Protein 5OJ7 (pdb70)

Nearest PDB structures (foldseek):
  5oj7-assembly1_A  TM=1.004E+00  e=2.671E-66  Xenopus tropicalis
  5ojn-assembly1_A  TM=9.923E-01  e=3.611E-57  Xenopus tropicalis
  2h2f-assembly1_A  TM=9.037E-01  e=1.913E-21  Thermotoga maritima
  2h4f-assembly1_A  TM=8.958E-01  e=9.363E-21  Thermotoga maritima
  1yc5-assembly1_A  TM=8.850E-01  e=5.633E-21  Thermotoga maritima

Solvent-accessible surface area: 13684 Å² total; per-residue (Å²): 219,60,30,19,102,39,102,119,65,65,106,106,42,34,97,64,0,40,82,13,2,65,148,2,100,110,2,0,0,0,0,2,17,19,0,2,6,52,20,32,3,8,16,58,107,19,164,37,45,0,17,77,61,162,58,148,29,207,64,35,80,41,50,71,0,60,148,34,112,52,0,29,45,72,19,0,0,30,5,13,16,0,22,80,54,2,30,72,27,112,32,20,49,0,0,63,17,0,10,122,6,14,152,60,57,27,3,18,43,0,0,3,26,12,11,5,10,0,4,77,78,23,30,10,102,90,33,10,26,2,27,11,2,1,44,77,0,24,1,58,55,49,110,30,73,54,127,0,54,80,6,22,112,80,0,94,128,82,8,113,105,34,128,60,131,50,114,48,35,2,8,48,3,23,0,103,2,62,85,153,70,5,69,91,0,92,44,9,46,11,109,152,70,52,19,71,12,12,0,51,14,38,16,124,59,52,108,9,101,163,49,69,2,129,54,1,56,65,43,0,129,111,9,36,2,0,0,0,0,7,10,29,1,94,60,122,21,0,15,31,0,0,58,26,0,96,126,62,156,24,44,2,0,0,0,16,37,25,113,8,88,0,54,133,35,26,144,14,47,0,41,2,95,9,8,71,2,0,57,119,7,56,38,142,152,200

Sequence (286 aa):
HMVPACCPPPNPHQVEQLQDFVSQSQRLFVMTGAGISTESGIPDYRSSEGVGLYSRTERRPIQHSEFVQSQAARRRYWARNFVGWPSSFSSSHEPNSAHVNLCCKWERAGRLHWLVTQNVDALHTKAGQCCRLSELHGCTHRVICLGCQTVTKRSELQERFLNLNPSWNEQAHGLAPDGDVFLTDEQVSDFQVPACTKCGGILKPQVTFFGDTVNRGFVFSIYEQMKQADAMLIVGSSLQVYSGYRFALNAKELHLPIAILNIGPTRADHHLAKVKVSARCGDVLPHILLQDQ

Organism: Xenopus tropicalis (NCBI:txid8364)

Foldseek 3Di:
DAAADFDDWDVVLLVVVLVVLQPWQEEEEEEEPLQCSVQVAHAADHQPHHCVNPHVDDFDAVVCCVPDPLSVLQFVLQLLQLVVVLLPGEHAQLLLLVQVCVVVNRYLAYEYCAQSCHNVRSPRDRYDDQFYHQQWKAFPPPGDIDGPVVQSVVQCVQPVVDDDHFDDQHRRRGGDDDSVSRVPGDGDADPVPRGDMDRSGQTHNRHGDPVSVVVVLVSVLPTQAYEYEHDLCPDVSRVVVLVSCVVSVHAYEYEDQDHHPCPVRHPGYTNDRSSVRSVPRDNDDD

B-factor: mean 31.9, std 12.57, range [15.28, 94.45]

InterPro domains:
  IPR003000 Sirtuin family [PF02146] (61-266)
  IPR026587 Sirtuin, class II [MF_01967] (37-310)
  IPR026590 Sirtuin family, catalytic core domain [PS50305] (36-317)
  IPR026591 Sirtuin, catalytic core small domain superfamily [G3DSA:3.30.1600.10] (71-236)
  IPR029035 DHS-like NAD/FAD-binding domain superfamily [SSF52467] (23-311)
  IPR050134 NAD-dependent sirtuin protein deacylases [PTHR11085] (40-312)

Radius of gyration: 19.54 Å; Cα contacts (8 Å, |Δi|>4): 549; chains: 1; bounding box: 45×40×55 Å

Secondary structure (DSSP, 8-state):
--SPP-PPPPHHHHHHHHHHHHT-SSEEEEE-GGGTGGGT---SS-TTTSHHHH----PPBHHHHHH-HHHHHHHHHHHHHHHHHHHT----HHHHHHHHHHHTT-EEEEEE---S-HHHHHT--SEEETTEEEEEEEETTT--EEEHHHHHHHHHHHSTT------S--TTS-----TTTTSS---PPPTTT---EEEEE--BTB---HHHHHHHHHHHTT-SEEEEES----SHHHHHHHHHHHHTT--EEEE-SS--TTGGG-SEEE-S-HHHHGGG--SS--

Structure (mmCIF, N/CA/C/O backbone):
data_5OJ7
#
_entry.id   5OJ7
#
_cell.length_a   69.390
_cell.length_b   74.660
_cell.length_c   109.700
_cell.angle_alpha   90.00
_cell.angle_beta   90.00
_cell.angle_gamma   90.00
#
_symmetry.space_group_name_H-M   'C 2 2 21'
#
loop_
_entity.id
_entity.type
_entity.pdbx_description
1 polymer 'NAD-dependent protein deacylase'
2 non-polymer '[(2R,3S,4R,5R)-5-(6-AMINOPURIN-9-YL)-3,4-DIHYDROXY-OXOLAN-2-YL]METHYL [HYDROXY-[[(2R,3S,4R,5S)-3,4,5-TRIHYDROXYOXOLAN-2-YL]METHOXY]PHOSPHORYL] HYDROGEN PHOSPHATE'
3 non-polymer 'ZINC ION'
4 non-polymer 1,2-ETHANEDIOL
5 non-polymer GLYCEROL
6 water water
#
loop_
_atom_site.group_PDB
_atom_site.id
_atom_site.type_symbol
_atom_site.label_atom_id
_atom_site.label_alt_id
_atom_site.label_comp_id
_atom_site.label_asym_id
_atom_site.label_entity_id
_atom_site.label_seq_id
_atom_site.pdbx_PDB_ins_code
_atom_site.Cartn_x
_atom_site.Cartn_y
_atom_site.Cartn_z
_atom_site.occupancy
_atom_site.B_iso_or_equiv
_atom_site.auth_seq_id
_atom_site.auth_comp_id
_atom_site.auth_asym_id
_atom_site.auth_atom_id
_atom_site.pdbx_PDB_model_num
ATOM 1 N N . HIS A 1 1 ? 17.019 -0.856 49.684 1.00 64.31 30 HIS A N 1
ATOM 2 C CA . HIS A 1 1 ? 18.197 0.001 49.572 1.00 57.67 30 HIS A CA 1
ATOM 3 C C . HIS A 1 1 ? 17.668 1.278 48.920 1.00 44.17 30 HIS A C 1
ATOM 4 O O . HIS A 1 1 ? 16.725 1.867 49.450 1.00 43.93 30 HIS A O 1
ATOM 11 N N . MET A 1 2 ? 18.247 1.721 47.801 1.00 40.15 31 MET A N 1
ATOM 12 C CA . MET A 1 2 ? 18.065 3.142 47.415 1.00 37.12 31 MET A CA 1
ATOM 13 C C . MET A 1 2 ? 17.080 3.298 46.252 1.00 31.24 31 MET A C 1
ATOM 14 O O . MET A 1 2 ? 16.591 4.406 46.042 1.00 27.10 31 MET A O 1
ATOM 19 N N . VAL A 1 3 ? 16.722 2.178 45.547 1.00 3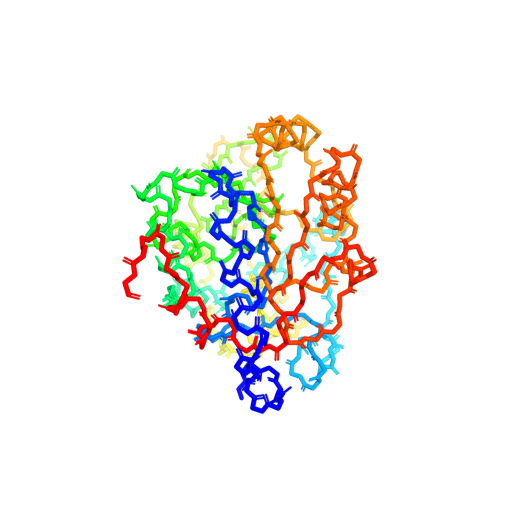1.11 32 VAL A N 1
ATOM 20 C CA . VAL A 1 3 ? 15.830 2.326 44.414 1.00 30.37 32 VAL A CA 1
ATOM 21 C C . VAL A 1 3 ? 14.416 2.252 44.903 1.00 29.16 32 VAL A C 1
ATOM 22 O O . VAL A 1 3 ? 14.125 1.288 45.670 1.00 33.65 32 VAL A O 1
ATOM 26 N N . PRO A 1 4 ? 13.464 3.168 44.575 1.00 28.90 33 PRO A N 1
ATOM 27 C CA . PRO A 1 4 ? 12.068 3.058 44.977 1.00 28.70 33 PRO A CA 1
ATOM 28 C C . PRO A 1 4 ? 11.284 1.890 44.268 1.00 29.68 33 PRO A C 1
ATOM 29 O O . PRO A 1 4 ? 11.702 1.363 43.215 1.00 29.88 33 PRO A O 1
ATOM 33 N N . ALA A 1 5 ? 10.255 1.459 45.006 1.00 35.04 34 ALA A N 1
ATOM 34 C CA . ALA A 1 5 ? 9.407 0.314 44.574 1.00 34.36 34 ALA A CA 1
ATOM 35 C C . ALA A 1 5 ? 8.745 0.649 43.340 1.00 29.55 34 ALA A C 1
ATOM 36 O O . ALA A 1 5 ? 8.272 1.784 43.144 1.00 34.12 34 ALA A O 1
ATOM 38 N N . CYS A 1 6 ? 8.684 -0.316 42.414 1.00 28.13 35 CYS A N 1
ATOM 39 C CA A CYS A 1 6 ? 8.128 -0.066 41.077 0.60 27.12 35 CYS A CA 1
ATOM 40 C CA B CYS A 1 6 ? 7.818 -0.113 41.273 0.40 27.04 35 CYS A CA 1
ATOM 41 C C . CYS A 1 6 ? 7.457 -1.415 40.610 1.00 24.79 35 CYS A C 1
ATOM 42 O O . CYS A 1 6 ? 8.116 -2.446 40.884 1.00 29.30 35 CYS A O 1
ATOM 47 N N . PRO A 1 7 ? 6.335 -1.356 39.943 1.00 26.47 36 PRO A N 1
ATOM 48 C CA . PRO A 1 7 ? 5.736 -2.578 39.351 1.00 27.28 36 PRO A CA 1
ATOM 49 C C . PRO A 1 7 ? 6.666 -3.077 38.285 1.00 33.45 36 PRO A C 1
ATOM 50 O O . PRO A 1 7 ? 7.577 -2.363 37.814 1.00 29.47 36 PRO A O 1
ATOM 54 N N . PRO A 1 8 ? 6.476 -4.344 37.910 1.00 28.67 37 PRO A N 1
ATOM 55 C CA . PRO A 1 8 ? 7.243 -4.909 36.818 1.00 30.26 37 PRO A CA 1
ATOM 56 C C . PRO A 1 8 ? 7.195 -3.988 35.597 1.00 30.91 37 PRO A C 1
ATOM 57 O O . PRO A 1 8 ? 6.164 -3.429 35.285 1.00 32.66 37 PRO A O 1
ATOM 61 N N . PRO A 1 9 ? 8.271 -3.916 34.851 1.00 30.95 38 PRO A N 1
ATOM 62 C CA . PRO A 1 9 ? 8.328 -2.946 33.739 1.00 32.48 38 PRO A CA 1
ATOM 63 C C . PRO A 1 9 ? 7.406 -3.420 32.662 1.00 33.14 38 PRO A C 1
ATOM 64 O O . PRO A 1 9 ? 7.272 -4.712 32.387 1.00 33.22 38 PRO A O 1
ATOM 68 N N . ASN A 1 10 ? 6.810 -2.476 32.016 1.00 32.41 39 ASN A N 1
ATOM 69 C CA . ASN A 1 10 ? 5.805 -2.802 31.054 1.00 33.79 39 ASN A CA 1
ATOM 70 C C . ASN A 1 10 ? 6.506 -2.804 29.650 1.00 33.55 39 ASN A C 1
ATOM 71 O O . ASN A 1 10 ? 7.055 -1.814 29.169 1.00 30.27 39 ASN A O 1
ATOM 76 N N . PRO A 1 11 ? 6.415 -3.960 28.947 1.00 30.90 40 PRO A N 1
ATOM 77 C CA . PRO A 1 11 ? 7.125 -4.047 27.631 1.00 28.41 40 PRO A CA 1
ATOM 78 C C . PRO A 1 11 ? 6.578 -3.076 26.578 1.00 27.57 40 PRO A C 1
ATOM 79 O O . PRO A 1 11 ? 7.297 -2.620 25.7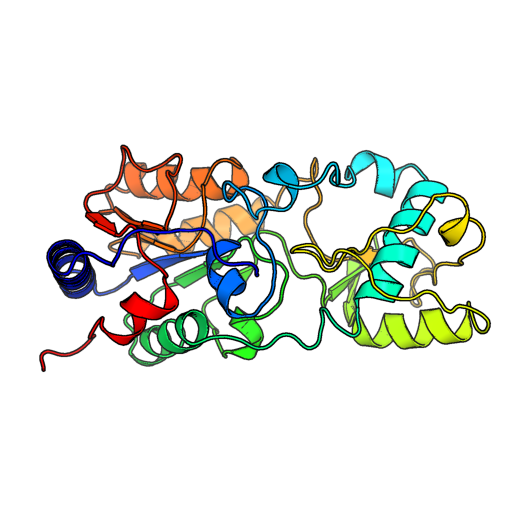42 1.00 27.33 40 PRO A O 1
ATOM 83 N N . HIS A 1 12 ? 5.274 -2.743 26.608 1.00 27.85 41 HIS A N 1
ATOM 84 C CA . HIS A 1 12 ? 4.786 -1.794 25.635 1.00 32.70 41 HIS A CA 1
ATOM 85 C C . HIS A 1 12 ? 5.377 -0.379 25.845 1.00 29.59 41 HIS A C 1
ATOM 86 O O . HIS A 1 12 ? 5.662 0.326 24.879 1.00 29.99 41 HIS A O 1
ATOM 93 N N . GLN A 1 13 ? 5.637 -0.005 27.079 1.00 30.13 42 GLN A N 1
ATOM 94 C CA . GLN A 1 13 ? 6.347 1.286 27.295 1.00 29.78 42 GLN A CA 1
ATOM 95 C C . GLN A 1 13 ? 7.725 1.230 26.804 1.00 30.25 42 GLN A C 1
ATOM 96 O O . GLN A 1 13 ? 8.223 2.227 26.257 1.00 27.40 42 GLN A O 1
ATOM 102 N N . VAL A 1 14 ? 8.400 0.101 27.069 1.00 28.28 43 VAL A N 1
ATOM 103 C CA . VAL A 1 14 ? 9.733 -0.005 26.519 1.00 26.73 43 VAL A CA 1
ATOM 104 C C . VAL A 1 14 ? 9.692 0.169 24.997 1.00 26.72 43 VAL A C 1
ATOM 105 O O . VAL A 1 14 ? 10.509 0.860 24.388 1.00 25.99 43 VAL A O 1
ATOM 109 N N . GLU A 1 15 ? 8.722 -0.475 24.324 1.00 27.73 44 GLU A N 1
ATOM 110 C CA . GLU A 1 15 ? 8.665 -0.385 22.888 1.00 27.40 44 GLU A CA 1
ATOM 111 C C . GLU A 1 15 ? 8.374 1.090 22.449 1.00 28.98 44 GLU A C 1
ATOM 112 O O . GLU A 1 15 ? 8.981 1.557 21.536 1.00 29.10 44 GLU A O 1
ATOM 118 N N . GLN A 1 16 ? 7.488 1.796 23.197 1.00 29.45 45 GLN A N 1
ATOM 119 C CA . GLN A 1 16 ? 7.281 3.193 22.906 1.00 30.64 45 GLN A CA 1
ATOM 120 C C . GLN A 1 16 ? 8.533 4.057 23.044 1.00 29.22 45 GLN A C 1
ATOM 121 O O . GLN A 1 16 ? 8.813 4.931 22.211 1.00 29.51 45 GLN A O 1
ATOM 127 N N . LEU A 1 17 ? 9.332 3.798 24.063 1.00 27.78 46 LEU A N 1
ATOM 128 C CA . LEU A 1 17 ? 10.570 4.560 24.188 1.00 28.04 46 LEU A CA 1
ATOM 129 C C . LEU A 1 17 ? 11.548 4.269 23.110 1.00 27.35 46 LEU A C 1
ATOM 130 O O . LEU A 1 17 ? 12.289 5.079 22.586 1.00 28.05 46 LEU A O 1
ATOM 135 N N . GLN A 1 18 ? 11.623 2.990 22.710 1.00 25.43 47 GLN A N 1
ATOM 136 C CA . GLN A 1 18 ? 12.415 2.702 21.573 1.00 27.13 47 GLN A CA 1
ATOM 137 C C . GLN A 1 18 ? 12.021 3.414 20.306 1.00 28.75 47 GLN A C 1
ATOM 138 O O . GLN A 1 18 ? 12.910 3.961 19.594 1.00 28.33 47 GLN A O 1
ATOM 144 N N . ASP A 1 19 ? 10.725 3.471 20.012 1.00 30.08 48 ASP A N 1
ATOM 145 C CA . ASP A 1 19 ? 10.240 4.141 18.794 1.00 32.33 48 ASP A CA 1
ATOM 146 C C . ASP A 1 19 ? 10.617 5.628 18.863 1.00 32.22 48 ASP A C 1
ATOM 147 O O . ASP A 1 19 ? 11.068 6.244 17.909 1.00 31.67 48 ASP A O 1
ATOM 152 N N . PHE A 1 20 ? 10.446 6.179 20.079 1.00 28.51 49 PHE A N 1
ATOM 153 C CA . PHE A 1 20 ? 10.913 7.546 20.313 1.00 28.59 49 PHE A CA 1
ATOM 154 C C . PHE A 1 20 ? 12.360 7.765 20.022 1.00 28.31 49 PHE A C 1
ATOM 155 O O . PHE A 1 20 ? 12.733 8.727 19.331 1.00 28.04 49 PHE A O 1
ATOM 163 N N . VAL A 1 21 ? 13.253 6.973 20.567 1.00 27.56 50 VAL A N 1
ATOM 164 C CA . VAL A 1 21 ? 14.680 7.152 20.353 1.00 29.95 50 VAL A CA 1
ATOM 165 C C . VAL A 1 21 ? 15.044 6.929 18.880 1.00 32.94 50 VAL A C 1
ATOM 166 O O . VAL A 1 21 ? 15.822 7.740 18.275 1.00 29.10 50 VAL A O 1
ATOM 170 N N . SER A 1 22 ? 14.383 5.948 18.249 1.00 33.13 51 SER A N 1
ATOM 171 C CA . SER A 1 22 ? 14.629 5.691 16.800 1.00 36.29 51 SER A CA 1
ATOM 172 C C . SER A 1 22 ? 14.317 6.869 15.930 1.00 36.48 51 SER A C 1
ATOM 173 O O . SER A 1 22 ? 14.849 6.960 14.834 1.00 38.17 51 SER A O 1
ATOM 176 N N . GLN A 1 23 ? 13.369 7.705 16.291 1.00 31.25 52 GLN A N 1
ATOM 177 C CA . GLN A 1 23 ? 13.079 8.898 15.550 1.00 35.77 52 GLN A CA 1
ATOM 178 C C . GLN A 1 23 ? 14.017 10.045 15.833 1.00 36.95 52 GLN A C 1
ATOM 179 O O . GLN A 1 23 ? 13.871 11.076 15.197 1.00 39.85 52 GLN A O 1
ATOM 185 N N . SER A 1 24 ? 14.934 9.908 16.789 1.00 30.74 53 SER A N 1
ATOM 186 C CA . SER A 1 24 ? 15.856 11.017 17.124 1.00 30.60 53 SER A CA 1
ATOM 187 C C . SER A 1 24 ? 17.247 10.764 16.604 1.00 33.71 53 SER A C 1
ATOM 188 O O . SER A 1 24 ? 17.775 9.656 16.739 1.00 37.84 53 SER A O 1
ATOM 191 N N . GLN A 1 25 ? 17.851 11.790 16.008 1.00 28.22 54 GLN A N 1
ATOM 192 C CA . GLN A 1 25 ? 19.238 11.733 15.666 1.00 30.85 54 GLN A CA 1
ATOM 193 C C . GLN A 1 25 ? 20.155 12.569 16.558 1.00 28.15 54 GLN A C 1
ATOM 194 O O . GLN A 1 25 ? 21.392 12.303 16.600 1.00 26.59 54 GLN A O 1
ATOM 200 N N . ARG A 1 26 ? 19.526 13.462 17.385 1.00 26.96 55 ARG A N 1
ATOM 201 C CA . ARG A 1 26 ? 20.298 14.423 18.172 1.00 25.56 55 ARG A CA 1
ATOM 202 C C . ARG A 1 26 ? 19.594 14.605 19.557 1.00 23.10 55 ARG A C 1
ATOM 203 O O . ARG A 1 26 ? 18.919 15.596 19.796 1.00 24.52 55 ARG A O 1
ATOM 211 N N . LEU A 1 27 ? 19.747 13.551 20.341 1.00 23.31 56 LEU A N 1
ATOM 212 C CA . LEU A 1 27 ? 18.981 13.451 21.637 1.00 22.46 56 LEU A CA 1
ATOM 213 C C . LEU A 1 27 ? 19.601 14.362 22.717 1.00 22.03 56 LEU A C 1
ATOM 214 O O . LEU A 1 27 ? 20.818 14.325 22.951 1.00 22.14 56 LEU A O 1
ATOM 219 N N . PHE A 1 28 ? 18.754 15.198 23.324 1.00 19.80 57 PHE A N 1
ATOM 220 C CA . PHE A 1 28 ? 19.149 15.975 24.503 1.00 20.11 57 PHE A CA 1
ATOM 221 C C . PHE A 1 28 ? 18.619 15.246 25.754 1.00 18.17 57 PHE A C 1
ATOM 222 O O . PHE A 1 28 ? 17.461 14.892 25.824 1.00 21.19 57 PHE A O 1
ATOM 230 N N . VAL A 1 29 ? 19.586 14.914 26.634 1.00 18.81 58 VAL A N 1
ATOM 231 C CA . VAL A 1 29 ? 19.243 14.142 27.811 1.00 18.93 58 VAL A CA 1
ATOM 232 C C . VAL A 1 29 ? 19.447 14.951 29.066 1.00 17.37 58 VAL A C 1
ATOM 233 O O . VAL A 1 29 ? 20.382 15.709 29.229 1.00 18.54 58 VAL A O 1
ATOM 237 N N . MET A 1 30 ? 18.409 14.901 29.942 1.00 17.68 59 MET A N 1
ATOM 238 C CA . MET A 1 30 ? 18.553 15.459 31.289 1.00 17.22 59 MET A CA 1
ATOM 239 C C . MET A 1 30 ? 18.473 14.358 32.300 1.00 18.39 59 MET A C 1
ATOM 240 O O . MET A 1 30 ? 17.555 13.457 32.211 1.00 18.44 59 MET A O 1
ATOM 245 N N . THR A 1 31 ? 19.418 14.310 33.260 1.00 17.84 60 THR A N 1
ATOM 246 C CA . THR A 1 31 ? 19.368 13.294 34.311 1.00 16.53 60 THR A CA 1
ATOM 247 C C . THR A 1 31 ? 19.290 13.931 35.652 1.00 17.52 60 THR A C 1
ATOM 248 O O . THR A 1 31 ? 19.777 15.005 35.898 1.00 16.91 60 THR A O 1
ATOM 252 N N . GLY A 1 32 ? 18.678 13.240 36.593 1.00 16.52 61 GLY A N 1
ATOM 253 C CA . GLY A 1 32 ? 18.709 13.529 37.981 1.00 17.15 61 GLY A CA 1
ATOM 254 C C . GLY A 1 32 ? 19.118 12.319 38.873 1.00 17.40 61 GLY A C 1
ATOM 255 O O . GLY A 1 32 ? 19.691 11.346 38.392 1.00 17.18 61 GLY A O 1
ATOM 256 N N . ALA A 1 33 ? 18.835 12.413 40.184 1.00 17.30 62 ALA A N 1
ATOM 257 C CA . ALA A 1 33 ? 19.363 11.534 41.135 1.00 17.74 62 ALA A CA 1
ATOM 258 C C . ALA A 1 33 ? 18.895 10.124 41.046 1.00 19.06 62 ALA A C 1
ATOM 259 O O . ALA A 1 33 ? 19.589 9.159 41.463 1.00 19.42 62 ALA A O 1
ATOM 261 N N . GLY A 1 34 ? 17.849 9.966 40.319 1.00 18.99 63 GLY A N 1
ATOM 262 C CA . GLY A 1 34 ? 17.344 8.681 40.050 1.00 18.48 63 GLY A CA 1
ATOM 263 C C . GLY A 1 34 ? 18.193 7.784 39.208 1.00 19.62 63 GLY A C 1
ATOM 264 O O . GLY A 1 34 ? 18.105 6.516 39.190 1.00 21.26 63 GLY A O 1
ATOM 265 N N . ILE A 1 35 ? 19.103 8.384 38.415 1.00 18.31 64 ILE A N 1
ATOM 266 C CA . ILE A 1 35 ? 20.034 7.631 37.583 1.00 19.48 64 ILE A CA 1
ATOM 267 C C . ILE A 1 35 ? 21.110 7.008 38.391 1.00 20.09 64 ILE A C 1
ATOM 268 O O . ILE A 1 35 ? 21.877 6.174 37.873 1.00 20.28 64 ILE A O 1
ATOM 273 N N . SER A 1 36 ? 21.314 7.375 39.645 1.00 18.47 65 SER A N 1
ATOM 274 C CA . SER A 1 36 ? 22.376 6.938 40.517 1.00 18.68 65 SER A CA 1
ATOM 275 C C . SER A 1 36 ? 21.925 6.094 41.719 1.00 21.21 65 SER A C 1
ATOM 276 O O . SER A 1 36 ? 22.787 5.607 42.424 1.00 20.31 65 SER A O 1
ATOM 279 N N . THR A 1 37 ? 20.631 5.886 41.892 1.00 19.60 66 THR A N 1
ATOM 280 C CA . THR A 1 37 ? 20.127 5.031 42.962 1.00 21.44 66 THR A CA 1
ATOM 281 C C . THR A 1 37 ? 20.687 3.564 42.766 1.00 22.38 66 THR A C 1
ATOM 282 O O . THR A 1 37 ? 20.960 2.878 43.825 1.00 23.58 66 THR A O 1
ATOM 286 N N . GLU A 1 38 ? 20.762 3.115 41.515 1.00 21.44 67 GLU A N 1
ATOM 287 C CA . GLU A 1 38 ? 21.373 1.795 41.221 1.00 24.09 67 GLU A CA 1
ATOM 288 C C . GLU A 1 38 ? 22.842 1.687 41.486 1.00 28.66 67 GLU A C 1
ATOM 289 O O . GLU A 1 38 ? 23.384 0.616 41.382 1.00 29.20 67 GLU A O 1
ATOM 295 N N . SER A 1 39 ? 23.493 2.781 41.709 1.00 25.00 68 SER A N 1
ATOM 296 C CA . SER A 1 39 ? 24.858 2.842 42.228 1.00 23.46 68 SER A CA 1
ATOM 297 C C . SER A 1 39 ? 24.964 2.909 43.680 1.00 24.72 68 SER A C 1
ATOM 298 O O . SER A 1 39 ? 26.073 3.039 44.201 1.00 29.59 68 SER A O 1
ATOM 301 N N . GLY A 1 40 ? 23.843 2.984 44.405 1.00 24.24 69 GLY A N 1
ATOM 302 C CA . GLY A 1 40 ? 23.909 3.054 45.833 1.00 25.75 69 GLY A CA 1
ATOM 303 C C . GLY A 1 40 ? 23.850 4.419 46.422 1.00 26.30 69 GLY A C 1
ATOM 304 O O . GLY A 1 40 ? 24.047 4.574 47.634 1.00 27.84 69 GLY A O 1
ATOM 305 N N . ILE A 1 41 ? 23.488 5.445 45.617 1.00 22.77 70 ILE A N 1
ATOM 306 C CA . ILE A 1 41 ? 23.351 6.793 46.126 1.00 21.05 70 ILE A CA 1
ATOM 307 C C . ILE A 1 41 ? 21.874 7.144 46.232 1.00 25.29 70 ILE A C 1
ATOM 308 O O . ILE A 1 41 ? 21.122 6.973 45.259 1.00 23.65 70 ILE A O 1
ATOM 313 N N . PRO A 1 42 ? 21.426 7.545 47.425 1.00 24.97 71 PRO A N 1
ATOM 314 C CA . PRO A 1 42 ? 20.016 7.804 47.531 1.00 25.32 71 PRO A CA 1
ATOM 315 C C . PRO A 1 42 ? 19.600 8.963 46.705 1.00 24.38 71 PRO A C 1
ATOM 316 O O . PRO A 1 42 ? 20.433 9.863 46.435 1.00 27.83 71 PRO A O 1
ATOM 320 N N . ASP A 1 43 ? 18.345 9.024 46.357 1.00 19.50 72 ASP A N 1
ATOM 321 C CA . ASP A 1 43 ? 17.767 10.290 45.738 1.00 18.91 72 ASP A CA 1
ATOM 322 C C . ASP A 1 43 ? 17.079 11.082 46.889 1.00 20.42 72 ASP A C 1
ATOM 323 O O . ASP A 1 43 ? 17.323 10.806 48.055 1.00 19.46 72 ASP A O 1
ATOM 328 N N . TYR A 1 44 ? 16.397 12.197 46.488 1.00 21.51 73 TYR A N 1
ATOM 329 C CA . TYR A 1 44 ? 15.838 13.114 47.424 1.00 21.56 73 TYR A CA 1
ATOM 330 C C . TYR A 1 44 ? 14.386 12.830 47.680 1.00 20.61 73 TYR A C 1
ATOM 331 O O . TYR A 1 44 ? 13.972 12.998 48.809 1.00 21.30 73 TYR A O 1
ATOM 340 N N . ARG A 1 45 ? 13.626 12.431 46.683 1.00 20.85 74 ARG A N 1
ATOM 341 C CA . ARG A 1 45 ? 12.174 12.572 46.724 1.00 21.27 74 ARG A CA 1
ATOM 342 C C . ARG A 1 45 ? 11.450 11.297 46.402 1.00 22.93 74 ARG A C 1
ATOM 343 O O . ARG A 1 45 ? 10.279 11.305 46.282 1.00 26.64 74 ARG A O 1
ATOM 351 N N A SER A 1 46 ? 12.110 10.169 46.213 0.50 23.23 75 SER A N 1
ATOM 352 N N B SER A 1 46 ? 12.082 10.166 46.173 0.50 24.18 75 SER A N 1
ATOM 353 C CA A SER A 1 46 ? 11.422 8.888 46.020 0.50 24.40 75 SER A CA 1
ATOM 354 C CA B SER A 1 46 ? 11.323 8.940 45.931 0.50 26.04 75 SER A CA 1
ATOM 355 C C A SER A 1 46 ? 10.575 8.536 47.222 0.50 25.14 75 SER A C 1
ATOM 356 C C B SER A 1 46 ? 10.580 8.518 47.176 0.50 26.27 75 SER A C 1
ATOM 357 O O A SER A 1 46 ? 11.049 8.553 48.354 0.50 26.40 75 SER A O 1
ATOM 358 O O B SER A 1 46 ? 11.132 8.452 48.266 0.50 26.92 75 SER A O 1
ATOM 363 N N . GLU A 1 47 ? 9.325 8.118 46.949 1.00 28.98 76 GLU A N 1
ATOM 364 C CA . GLU A 1 47 ? 8.444 7.727 48.064 1.00 32.46 76 GLU A CA 1
ATOM 365 C C . GLU A 1 47 ? 9.058 6.589 48.792 1.00 34.97 76 GLU A C 1
ATOM 366 O O . GLU A 1 47 ? 9.475 5.557 48.180 1.00 38.08 76 GLU A O 1
ATOM 372 N N . GLY A 1 48 ? 9.233 6.715 50.060 1.00 31.27 77 GLY A N 1
ATOM 373 C CA . GLY A 1 48 ? 9.752 5.567 50.783 1.00 34.90 77 GLY A CA 1
ATOM 374 C C . GLY A 1 48 ? 11.174 5.546 51.054 1.00 38.82 77 GLY A C 1
ATOM 375 O O . GLY A 1 48 ? 11.581 5.079 52.077 1.00 43.42 77 GLY A O 1
ATOM 376 N N . VAL A 1 49 ? 11.987 5.963 50.103 1.00 32.35 78 VAL A N 1
ATOM 377 C CA . VAL A 1 49 ? 13.407 5.741 50.165 1.00 31.32 78 VAL A CA 1
ATOM 378 C C . VAL A 1 49 ? 14.207 7.048 50.059 1.00 32.05 78 VAL A C 1
ATOM 379 O O . VAL A 1 49 ? 15.302 7.078 50.418 1.00 36.46 78 VAL A O 1
ATOM 383 N N . GLY A 1 50 ? 13.635 8.086 49.444 1.00 24.70 79 GLY A N 1
ATOM 384 C CA . GLY A 1 50 ? 14.357 9.331 49.189 1.00 23.46 79 GLY A CA 1
ATOM 385 C C . GLY A 1 50 ? 14.754 10.021 50.450 1.00 24.38 79 GLY A C 1
ATOM 386 O O . GLY A 1 50 ? 13.992 9.868 51.463 1.00 26.18 79 GLY A O 1
ATOM 387 N N . LEU A 1 51 ? 15.808 10.804 50.503 1.00 21.90 80 LEU A N 1
ATOM 388 C CA . LEU A 1 51 ? 16.264 11.467 51.694 1.00 23.58 80 LEU A CA 1
ATOM 389 C C . LEU A 1 51 ? 15.103 12.286 52.341 1.00 24.33 80 LEU A C 1
ATOM 390 O O . LEU A 1 51 ? 14.919 12.243 53.590 1.00 24.01 80 LEU A O 1
ATOM 395 N N . TYR A 1 52 ? 14.343 13.029 51.532 1.00 21.82 81 TYR A N 1
ATOM 396 C CA . TYR A 1 52 ? 13.362 13.899 52.183 1.00 22.52 81 TYR A CA 1
ATOM 397 C C . TYR A 1 52 ? 12.099 13.173 52.487 1.00 24.91 81 TYR A C 1
ATOM 398 O O . TYR A 1 52 ? 11.204 13.724 53.266 1.00 26.67 81 TYR A O 1
ATOM 407 N N . SER A 1 53 ? 11.853 12.014 51.915 1.00 23.36 82 SER A N 1
ATOM 408 C CA . SER A 1 53 ? 10.702 11.189 52.237 1.00 23.41 82 SER A CA 1
ATOM 409 C C . SER A 1 53 ? 10.922 10.473 53.534 1.00 26.36 82 SER A C 1
ATOM 410 O O . SER A 1 53 ? 9.964 10.318 54.389 1.00 26.48 82 SER A O 1
ATOM 413 N N . ARG A 1 54 ? 12.125 9.962 53.716 1.00 24.31 83 ARG A N 1
ATOM 414 C CA . ARG A 1 54 ? 12.397 9.022 54.794 1.00 26.70 83 ARG A CA 1
ATOM 415 C C . ARG A 1 54 ? 13.110 9.571 55.963 1.00 27.65 83 ARG A C 1
ATOM 416 O O . ARG A 1 54 ? 13.141 8.970 57.079 1.00 27.82 83 ARG A O 1
ATOM 424 N N . THR A 1 55 ? 13.722 10.731 55.865 1.00 26.48 84 THR A N 1
ATOM 425 C CA . THR A 1 55 ? 14.542 11.302 56.871 1.00 28.39 84 THR A CA 1
ATOM 426 C C . THR A 1 55 ? 14.169 12.786 57.140 1.00 28.30 84 THR A C 1
ATOM 427 O O . THR A 1 55 ? 13.343 13.306 56.443 1.00 27.27 84 THR A O 1
ATOM 431 N N . GLU A 1 56 ? 14.735 13.431 58.207 1.00 33.83 85 GLU A N 1
ATOM 432 C CA . GLU A 1 56 ? 14.416 14.894 58.411 1.00 34.37 85 GLU A CA 1
ATOM 433 C C . GLU A 1 56 ? 15.720 15.728 58.067 1.00 33.51 85 GLU A C 1
ATOM 434 O O . GLU A 1 56 ? 15.826 16.890 58.431 1.00 36.86 85 GLU A O 1
ATOM 440 N N . ARG A 1 57 ? 16.544 15.134 57.240 1.00 34.10 86 ARG A N 1
ATOM 441 C CA . ARG A 1 57 ? 17.684 15.883 56.707 1.00 37.32 86 ARG A CA 1
ATOM 442 C C . ARG A 1 57 ? 17.139 17.085 55.978 1.00 32.54 86 ARG A C 1
ATOM 443 O O . ARG A 1 57 ? 16.107 17.032 55.290 1.00 29.07 86 ARG A O 1
ATOM 451 N N . ARG A 1 58 ? 17.920 18.164 56.115 1.00 31.41 87 ARG A N 1
ATOM 452 C CA . ARG A 1 58 ? 17.547 19.435 55.590 1.00 31.23 87 ARG A CA 1
ATOM 453 C C . ARG A 1 58 ? 18.791 19.917 54.742 1.00 32.59 87 ARG A C 1
ATOM 454 O O . ARG A 1 58 ? 19.917 19.671 55.172 1.00 32.30 87 ARG A O 1
ATOM 462 N N . PRO A 1 59 ? 18.535 20.574 53.610 1.00 29.41 88 PRO A N 1
ATOM 463 C CA . PRO A 1 59 ? 19.719 21.079 52.843 1.00 30.75 88 PRO A CA 1
ATOM 464 C C . PRO A 1 59 ? 20.265 22.329 53.512 1.00 30.51 88 PRO A C 1
ATOM 465 O O . PRO A 1 59 ? 19.537 23.071 54.104 1.00 32.56 88 PRO A O 1
ATOM 469 N N . ILE A 1 60 ? 21.598 22.504 53.407 1.00 28.96 89 ILE A N 1
ATOM 470 C CA . ILE A 1 60 ? 22.222 23.714 53.833 1.00 29.39 89 ILE A CA 1
ATOM 471 C C . ILE A 1 60 ? 21.859 24.781 52.870 1.00 32.05 89 ILE A C 1
ATOM 472 O O . ILE A 1 60 ? 21.823 24.542 51.607 1.00 31.03 89 ILE A O 1
ATOM 477 N N . GLN A 1 61 ? 21.644 25.961 53.462 1.00 31.14 90 GLN A N 1
ATOM 478 C CA . GLN A 1 61 ? 21.226 27.056 52.643 1.00 29.85 90 GLN A CA 1
ATOM 479 C C . GLN A 1 61 ? 22.534 27.765 52.255 1.00 26.80 90 GLN A C 1
ATOM 480 O O . GLN A 1 61 ? 23.361 27.925 53.076 1.00 28.91 90 GLN A O 1
ATOM 486 N N . HIS A 1 62 ? 22.634 28.196 50.987 1.00 23.65 91 HIS A N 1
ATOM 487 C CA . HIS A 1 62 ? 23.789 29.019 50.466 1.00 25.30 91 HIS A CA 1
ATOM 488 C C . HIS A 1 62 ? 24.063 30.119 51.362 1.00 29.59 91 HIS A C 1
ATOM 489 O O . HIS A 1 62 ? 25.227 30.285 51.842 1.00 28.63 91 HIS A O 1
ATOM 496 N N . SER A 1 63 ? 22.951 30.889 51.683 1.00 29.56 92 SER A N 1
ATOM 497 C CA . SER A 1 63 ? 23.181 32.069 52.475 1.00 31.93 92 SER A CA 1
ATOM 498 C C . SER A 1 63 ? 23.876 31.789 53.819 1.00 30.64 92 SER A C 1
ATOM 499 O O . SER A 1 63 ? 24.666 32.529 54.289 1.00 31.69 92 SER A O 1
ATOM 502 N N . GLU A 1 64 ? 23.441 30.723 54.493 1.00 29.30 93 GLU A N 1
ATOM 503 C CA . GLU A 1 64 ? 23.984 30.340 55.749 1.00 29.74 93 GLU A CA 1
ATOM 504 C C . GLU A 1 64 ? 25.398 29.899 55.578 1.00 32.06 93 GLU A C 1
ATOM 505 O O . GLU A 1 64 ? 26.159 30.198 56.413 1.00 30.31 93 GLU A O 1
ATOM 511 N N . PHE A 1 65 ? 25.735 29.075 54.565 1.00 29.99 94 PHE A N 1
ATOM 512 C CA . PHE A 1 65 ? 27.154 28.731 54.413 1.00 28.16 94 PHE A CA 1
ATOM 513 C C . PHE A 1 65 ? 28.036 29.991 54.280 1.00 28.76 94 PHE A C 1
ATOM 514 O O . PHE A 1 65 ? 29.137 30.111 54.856 1.00 28.98 94 PHE A O 1
ATOM 522 N N . VAL A 1 66 ? 27.597 30.883 53.452 1.00 30.12 95 VAL A N 1
ATOM 523 C CA . VAL A 1 66 ? 28.364 32.106 53.231 1.00 29.87 95 VAL A CA 1
ATOM 524 C C . VAL A 1 66 ? 28.451 32.985 54.444 1.00 36.89 95 VAL A C 1
ATOM 525 O O . VAL A 1 66 ? 29.436 33.638 54.641 1.00 36.66 95 VAL A O 1
ATOM 529 N N . GLN A 1 67 ? 27.438 32.988 55.286 1.00 35.03 96 GLN A N 1
ATOM 530 C CA . GLN A 1 67 ? 27.418 34.027 56.375 1.00 38.15 96 GLN A CA 1
ATOM 531 C C . GLN A 1 67 ? 27.887 33.485 57.710 1.00 39.72 96 GLN A C 1
ATOM 532 O O . GLN A 1 67 ? 28.241 34.288 58.602 1.00 39.20 96 GLN A O 1
ATOM 538 N N . SER A 1 68 ? 28.038 32.164 57.879 1.00 33.04 97 SER A N 1
ATOM 539 C CA . SER A 1 68 ? 28.287 31.585 59.211 1.00 32.56 97 SER A CA 1
ATOM 540 C C . SER A 1 68 ? 29.434 30.623 59.224 1.00 34.36 97 SER A C 1
ATOM 541 O O . SER A 1 68 ? 29.387 29.515 58.616 1.00 31.40 97 SER A O 1
ATOM 544 N N . GLN A 1 69 ? 30.482 31.016 59.934 1.00 32.14 98 GLN A N 1
ATOM 545 C CA . GLN A 1 69 ? 31.625 30.103 60.165 1.00 32.79 98 GLN A CA 1
ATOM 546 C C . GLN A 1 69 ? 31.219 28.790 60.780 1.00 32.63 98 GLN A C 1
ATOM 547 O O . GLN A 1 69 ? 31.636 27.665 60.385 1.00 29.78 98 GLN A O 1
ATOM 553 N N . ALA A 1 70 ? 30.313 28.868 61.721 1.00 31.87 99 ALA A N 1
ATOM 554 C CA . ALA A 1 70 ? 29.859 27.641 62.344 1.00 31.03 99 ALA A CA 1
ATOM 555 C C . ALA A 1 70 ? 29.108 26.657 61.379 1.00 28.94 99 ALA A C 1
ATOM 556 O O . ALA A 1 70 ? 29.332 25.444 61.465 1.00 30.18 99 ALA A O 1
ATOM 558 N N . ALA A 1 71 ? 28.394 27.236 60.444 1.00 27.85 100 ALA A N 1
ATOM 559 C CA . ALA A 1 71 ? 27.641 26.440 59.445 1.00 25.41 100 ALA A CA 1
ATOM 560 C C . ALA A 1 71 ? 28.653 25.794 58.532 1.00 26.89 100 ALA A C 1
ATOM 561 O O . ALA A 1 71 ? 28.435 24.665 58.058 1.00 29.20 100 ALA A O 1
ATOM 563 N N . ARG A 1 72 ? 29.655 26.586 58.177 1.00 26.81 101 ARG A N 1
ATOM 564 C CA . ARG A 1 72 ? 30.726 26.024 57.268 1.00 27.76 101 ARG A CA 1
ATOM 565 C C . ARG A 1 72 ? 31.423 24.879 57.971 1.00 27.68 101 ARG A C 1
ATOM 566 O O . ARG A 1 72 ? 31.761 23.837 57.377 1.00 25.02 101 ARG A O 1
ATOM 574 N N . ARG A 1 73 ? 31.686 24.991 59.268 1.00 27.67 102 ARG A N 1
ATOM 575 C CA . ARG A 1 73 ? 32.355 23.934 60.025 1.00 28.46 102 ARG A CA 1
ATOM 576 C C . ARG A 1 73 ? 31.496 22.676 60.087 1.00 27.67 102 ARG A C 1
ATOM 577 O O . ARG A 1 73 ? 31.991 21.561 59.934 1.00 26.30 102 ARG A O 1
ATOM 585 N N . ARG A 1 74 ? 30.186 22.870 60.303 1.00 29.65 103 ARG A N 1
ATOM 586 C CA . ARG A 1 74 ? 29.203 21.765 60.320 1.00 31.19 103 ARG A CA 1
ATOM 587 C C . ARG A 1 74 ? 29.207 20.998 58.960 1.00 28.31 103 ARG A C 1
ATOM 588 O O . ARG A 1 74 ? 29.315 19.733 58.925 1.00 28.28 103 ARG A O 1
ATOM 596 N N . TYR A 1 75 ? 29.100 21.807 57.921 1.00 27.36 104 TYR A N 1
ATOM 597 C CA . TYR A 1 75 ? 28.932 21.362 56.548 1.00 26.40 104 TYR A CA 1
ATOM 598 C C . TYR A 1 75 ? 30.185 20.474 56.268 1.00 25.77 104 TYR A C 1
ATOM 599 O O . TYR A 1 75 ? 30.095 19.335 55.795 1.00 25.73 104 TYR A O 1
ATOM 608 N N . TRP A 1 76 ? 31.364 21.074 56.538 1.00 23.45 105 TRP A N 1
ATOM 609 C CA . TRP A 1 76 ? 32.595 20.373 56.092 1.00 23.02 105 TRP A CA 1
ATOM 610 C C . TRP A 1 76 ? 32.913 19.153 56.905 1.00 23.18 105 TRP A C 1
ATOM 611 O O . TRP A 1 76 ? 33.458 18.190 56.439 1.00 23.46 105 TRP A O 1
ATOM 622 N N . ALA A 1 77 ? 32.614 19.190 58.214 1.00 24.93 106 ALA A N 1
ATOM 623 C CA . ALA A 1 77 ? 32.881 18.026 59.038 1.00 24.34 106 ALA A CA 1
ATOM 624 C C . ALA A 1 77 ? 32.062 16.793 58.527 1.00 22.53 106 ALA A C 1
ATOM 625 O O . ALA A 1 77 ? 32.561 15.670 58.434 1.00 24.54 106 ALA A O 1
ATOM 627 N N . ARG A 1 78 ? 30.763 17.065 58.195 1.00 23.56 107 ARG A N 1
ATOM 628 C CA . ARG A 1 78 ? 29.929 16.030 57.641 1.00 24.95 107 ARG A CA 1
ATOM 629 C C . ARG A 1 78 ? 30.437 15.582 56.243 1.00 26.14 107 ARG A C 1
ATOM 630 O O . ARG A 1 78 ? 30.480 14.379 56.003 1.00 25.33 107 ARG A O 1
ATOM 638 N N . ASN A 1 79 ? 30.813 16.506 55.419 1.00 25.24 108 ASN A N 1
ATOM 639 C CA . ASN A 1 79 ? 31.303 16.183 54.106 1.00 22.00 108 ASN A CA 1
ATOM 640 C C . ASN A 1 79 ? 32.604 15.331 54.188 1.00 23.36 108 ASN A C 1
ATOM 641 O O . ASN A 1 79 ? 32.801 14.351 53.480 1.00 23.43 108 ASN A O 1
ATOM 646 N N . PHE A 1 80 ? 33.495 15.745 55.107 1.00 21.80 109 PHE A N 1
ATOM 647 C CA . PHE A 1 80 ? 34.712 14.946 55.445 1.00 21.08 109 PHE A CA 1
ATOM 648 C C . PHE A 1 80 ? 34.495 13.545 55.759 1.00 23.54 109 PHE A C 1
ATOM 649 O O . PHE A 1 80 ? 35.164 12.666 55.231 1.00 24.21 109 PHE A O 1
ATOM 657 N N . VAL A 1 81 ? 33.557 13.362 56.690 1.00 23.61 110 VAL A N 1
ATOM 658 C CA . VAL A 1 81 ? 33.257 11.981 57.040 1.00 27.66 110 VAL A CA 1
ATOM 659 C C . VAL A 1 81 ? 32.682 11.171 55.915 1.00 26.43 110 VAL A C 1
ATOM 660 O O . VAL A 1 81 ? 33.009 9.984 55.824 1.00 29.63 110 VAL A O 1
ATOM 664 N N . GLY A 1 82 ? 31.771 11.761 55.129 1.00 23.66 111 GLY A N 1
ATOM 665 C CA . GLY A 1 82 ? 31.178 11.074 53.999 1.00 23.53 111 GLY A CA 1
ATOM 666 C C . GLY A 1 82 ? 31.998 10.851 52.738 1.00 26.07 111 GLY A C 1
ATOM 667 O O . GLY A 1 82 ? 31.632 10.048 51.881 1.00 24.98 111 GLY A O 1
ATOM 668 N N . TRP A 1 83 ? 33.115 11.573 52.622 1.00 23.16 112 TRP A N 1
ATOM 669 C CA . TRP A 1 83 ? 33.824 11.630 51.386 1.00 23.66 112 TRP A CA 1
ATOM 670 C C . TRP A 1 83 ? 34.448 10.257 50.931 1.00 25.05 112 TRP A C 1
ATOM 671 O O . TRP A 1 83 ? 34.289 9.893 49.764 1.00 24.02 112 TRP A O 1
ATOM 682 N N . PRO A 1 84 ? 35.098 9.502 51.802 1.00 25.99 113 PRO A N 1
ATOM 683 C CA . PRO A 1 84 ? 35.652 8.234 51.303 1.00 28.55 113 PRO A CA 1
ATOM 684 C C . PRO A 1 84 ? 34.580 7.326 50.685 1.00 25.70 113 PRO A C 1
ATOM 685 O O . PRO A 1 84 ? 34.844 6.838 49.566 1.00 28.74 113 PRO A O 1
ATOM 689 N N . SER A 1 85 ? 33.416 7.211 51.262 1.00 26.26 114 SER A N 1
ATOM 690 C CA A SER A 1 85 ? 32.395 6.378 50.655 0.50 26.95 114 SER A CA 1
ATOM 691 C CA B SER A 1 85 ? 32.376 6.361 50.692 0.50 27.06 114 SER A CA 1
ATOM 692 C C . SER A 1 85 ? 31.736 7.038 49.414 1.00 27.42 114 SER A C 1
ATOM 693 O O . SER A 1 85 ? 31.546 6.421 48.338 1.00 28.77 114 SER A O 1
ATOM 698 N N . PHE A 1 86 ? 31.490 8.301 49.539 1.00 23.72 115 PHE A N 1
ATOM 699 C CA . PHE A 1 86 ? 30.824 8.992 48.458 1.00 24.04 115 PHE A CA 1
ATOM 700 C C . PHE A 1 86 ? 31.641 9.002 47.184 1.00 23.82 115 PHE A C 1
ATOM 701 O O . PHE A 1 86 ? 31.152 8.802 46.021 1.00 24.97 115 PHE A O 1
ATOM 709 N N . SER A 1 87 ? 32.906 9.269 47.362 1.00 22.92 116 SER A N 1
ATOM 710 C CA . SER A 1 87 ? 33.861 9.320 46.235 1.00 24.99 116 SER A CA 1
ATOM 711 C C . SER A 1 87 ? 34.177 7.959 45.591 1.00 27.02 116 SER A C 1
ATOM 712 O O . SER A 1 87 ? 34.708 8.011 44.468 1.00 28.04 116 SER A O 1
ATOM 715 N N . SER A 1 88 ? 33.741 6.886 46.212 1.00 25.88 117 SER A N 1
ATOM 716 C CA A SER A 1 88 ? 33.985 5.495 45.816 0.50 29.78 117 SER A CA 1
ATOM 717 C CA B SER A 1 88 ? 34.000 5.519 45.751 0.50 30.06 117 SER A CA 1
ATOM 718 C C . SER A 1 88 ? 32.858 4.893 44.989 1.00 27.67 117 SER A C 1
ATOM 719 O O . SER A 1 88 ? 32.996 3.772 44.504 1.00 28.13 117 SER A O 1
ATOM 724 N N . HIS A 1 89 ? 31.725 5.584 44.862 1.00 25.94 118 HIS A N 1
ATOM 725 C CA . HIS A 1 89 ? 30.638 5.064 44.096 1.00 24.31 118 HIS A CA 1
ATOM 726 C C . HIS A 1 89 ? 31.072 4.980 42.645 1.00 23.42 118 HIS A C 1
ATOM 727 O O . HIS A 1 89 ? 31.856 5.801 42.143 1.00 24.12 118 HIS A O 1
ATOM 734 N N . GLU A 1 90 ? 30.471 4.037 41.937 1.00 23.41 119 GLU A N 1
ATOM 735 C CA . GLU A 1 90 ? 30.803 3.763 40.522 1.00 26.15 119 GLU A CA 1
ATOM 736 C C . GLU A 1 90 ? 29.579 3.923 39.588 1.00 22.77 119 GLU A C 1
ATOM 737 O O . GLU A 1 90 ? 28.412 3.690 40.047 1.00 23.28 119 GLU A O 1
ATOM 743 N N . PRO A 1 91 ? 29.784 4.241 38.326 1.00 23.90 120 PRO A N 1
ATOM 744 C CA . PRO A 1 91 ? 28.678 4.402 37.374 1.00 22.86 120 PRO A CA 1
ATOM 745 C C . PRO A 1 91 ? 27.965 3.045 37.203 1.00 24.75 120 PRO A C 1
ATOM 746 O O . PRO A 1 91 ? 28.640 2.023 37.441 1.00 26.02 120 PRO A O 1
ATOM 750 N N . ASN A 1 92 ? 26.711 3.048 36.924 1.00 24.01 121 ASN A N 1
ATOM 751 C CA . ASN A 1 92 ? 25.943 1.852 36.682 1.00 23.93 121 ASN A CA 1
ATOM 752 C C . ASN A 1 92 ? 25.625 1.776 35.199 1.00 24.59 121 ASN A C 1
ATOM 753 O O . ASN A 1 92 ? 25.999 2.612 34.394 1.00 24.18 121 ASN A O 1
ATOM 758 N N . SER A 1 93 ? 24.865 0.742 34.853 1.00 26.77 122 SER A N 1
ATOM 759 C CA . SER A 1 93 ? 24.586 0.493 33.436 1.00 27.91 122 SER A CA 1
ATOM 760 C C . SER A 1 93 ? 23.857 1.607 32.752 1.00 25.26 122 SER A C 1
ATOM 761 O O . SER A 1 93 ? 23.997 1.816 31.562 1.00 27.38 122 SER A O 1
ATOM 764 N N . ALA A 1 94 ? 23.077 2.408 33.492 1.00 23.47 123 ALA A N 1
ATOM 765 C CA . ALA A 1 94 ? 22.422 3.530 32.824 1.00 23.76 123 ALA A CA 1
ATOM 766 C C . ALA A 1 94 ? 23.448 4.599 32.363 1.00 22.40 123 ALA A C 1
ATOM 767 O O . ALA A 1 94 ? 23.386 5.102 31.270 1.00 22.94 123 ALA A O 1
ATOM 769 N N . HIS A 1 95 ? 24.375 4.968 33.286 1.00 21.98 124 HIS A N 1
ATOM 770 C CA . HIS A 1 95 ? 25.461 5.928 32.945 1.00 21.54 124 HIS A CA 1
ATOM 771 C C . HIS A 1 95 ? 26.227 5.364 31.716 1.00 23.39 124 HIS A C 1
ATOM 772 O O . HIS A 1 95 ? 26.624 6.058 30.784 1.00 22.96 124 HIS A O 1
ATOM 779 N N . VAL A 1 96 ? 26.567 4.059 31.812 1.00 22.88 125 VAL A N 1
ATOM 780 C CA . VAL A 1 96 ? 27.369 3.441 30.680 1.00 23.64 125 VAL A CA 1
ATOM 781 C C . VAL A 1 96 ? 26.692 3.455 29.348 1.00 23.81 125 VAL A C 1
ATOM 782 O O . VAL A 1 96 ? 27.273 3.794 28.259 1.00 25.76 125 VAL A O 1
ATOM 786 N N . ASN A 1 97 ? 25.420 3.120 29.334 1.00 25.69 126 ASN A N 1
ATOM 787 C CA . ASN A 1 97 ? 24.646 3.110 28.099 1.00 25.86 126 ASN A CA 1
ATOM 788 C C . ASN A 1 97 ? 24.506 4.479 27.535 1.00 26.79 126 ASN A C 1
ATOM 789 O O . ASN A 1 97 ? 24.622 4.650 26.401 1.00 25.08 126 ASN A O 1
ATOM 794 N N . LEU A 1 98 ? 24.228 5.542 28.355 1.00 23.51 127 LEU A N 1
ATOM 795 C CA . LEU A 1 98 ? 24.238 6.858 27.833 1.00 22.56 127 LEU A CA 1
ATOM 796 C C . LEU A 1 98 ? 25.580 7.297 27.234 1.00 23.23 127 LEU A C 1
ATOM 797 O O . LEU A 1 98 ? 25.612 8.069 26.254 1.00 23.09 127 LEU A O 1
ATOM 802 N N . CYS A 1 99 ? 26.709 6.817 27.764 1.00 23.90 128 CYS A N 1
ATOM 803 C CA A CYS A 1 99 ? 27.994 7.077 27.170 0.70 25.03 128 CYS A CA 1
ATOM 804 C CA B CYS A 1 99 ? 28.029 7.066 27.157 0.30 24.14 128 CYS A CA 1
ATOM 805 C C . CYS A 1 99 ? 28.112 6.339 25.804 1.00 24.82 128 CYS A C 1
ATOM 806 O O . CYS A 1 99 ? 28.575 6.923 24.876 1.00 25.91 128 CYS A O 1
ATOM 811 N N . LYS A 1 100 ? 27.572 5.140 25.717 1.00 25.65 129 LYS A N 1
ATOM 812 C CA . LYS A 1 100 ? 27.570 4.431 24.403 1.00 26.05 129 LYS A CA 1
ATOM 813 C C . LYS A 1 100 ? 26.820 5.250 23.415 1.00 26.32 129 LYS A C 1
ATOM 814 O O . LYS A 1 100 ? 27.166 5.284 22.218 1.00 29.69 129 LYS A O 1
ATOM 820 N N . TRP A 1 101 ? 25.681 5.856 23.769 1.00 25.06 130 TRP A N 1
ATOM 821 C CA . TRP A 1 101 ? 24.939 6.611 22.795 1.00 26.33 130 TRP A CA 1
ATOM 822 C C . TRP A 1 101 ? 25.650 7.804 22.311 1.00 24.68 130 TRP A C 1
ATOM 823 O O . TRP A 1 101 ? 25.465 8.235 21.125 1.00 28.90 130 TRP A O 1
ATOM 834 N N . GLU A 1 102 ? 26.442 8.458 23.222 1.00 24.53 131 GLU A N 1
ATOM 835 C CA . GLU A 1 102 ? 27.315 9.488 22.826 1.00 25.33 131 GLU A CA 1
ATOM 836 C C . GLU A 1 102 ? 28.369 9.003 21.793 1.00 28.38 131 GLU A C 1
ATOM 837 O O . GLU A 1 102 ? 28.558 9.649 20.796 1.00 30.90 131 GLU A O 1
ATOM 843 N N . ARG A 1 103 ? 29.070 7.937 22.123 1.00 27.10 132 ARG A N 1
ATOM 844 C CA . ARG A 1 103 ? 30.026 7.366 21.203 1.00 30.08 132 ARG A CA 1
ATOM 845 C C . ARG A 1 103 ? 29.409 7.120 19.825 1.00 32.93 132 ARG A C 1
ATOM 846 O O . ARG A 1 103 ? 30.136 7.266 18.813 1.00 37.23 132 ARG A O 1
ATOM 854 N N . ALA A 1 104 ? 28.169 6.716 19.779 1.00 30.34 133 ALA A N 1
ATOM 855 C CA . ALA A 1 104 ? 27.485 6.419 18.522 1.00 32.36 133 ALA A CA 1
ATOM 856 C C . ALA A 1 104 ? 27.009 7.628 17.738 1.00 35.96 133 ALA A C 1
ATOM 857 O O . ALA A 1 104 ? 26.466 7.447 16.621 1.00 33.95 133 ALA A O 1
ATOM 859 N N . GLY A 1 105 ? 27.144 8.826 18.315 1.00 29.75 134 GLY A N 1
ATOM 860 C CA . GLY A 1 105 ? 26.808 10.128 17.748 1.00 30.74 134 GLY A CA 1
ATOM 861 C C . GLY A 1 105 ? 25.319 10.416 17.788 1.00 29.83 134 GLY A C 1
ATOM 862 O O . GLY A 1 105 ? 24.867 11.342 17.090 1.00 31.71 134 GLY A O 1
ATOM 863 N N . ARG A 1 106 ? 24.577 9.741 18.660 1.00 26.89 135 ARG A N 1
ATOM 864 C CA . ARG A 1 106 ? 23.161 9.884 18.769 1.00 25.44 135 ARG A CA 1
ATOM 865 C C . ARG A 1 106 ? 22.670 10.787 19.950 1.00 25.33 135 ARG A C 1
ATOM 866 O O . ARG A 1 106 ? 21.521 11.189 19.960 1.00 28.14 135 ARG A O 1
ATOM 874 N N . LEU A 1 107 ? 23.566 10.874 20.931 1.00 24.83 136 LEU A N 1
ATOM 875 C CA . LEU A 1 107 ? 23.352 11.793 22.052 1.00 26.11 136 LEU A CA 1
ATOM 876 C C . LEU A 1 107 ? 24.052 13.052 21.739 1.00 25.15 136 LEU A C 1
ATOM 877 O O . LEU A 1 107 ? 25.251 13.147 21.683 1.00 27.19 136 LEU A O 1
ATOM 882 N N . HIS A 1 108 ? 23.227 14.091 21.620 1.00 22.52 137 HIS A N 1
ATOM 883 C CA . HIS A 1 108 ? 23.709 15.378 21.306 1.00 23.37 137 HIS A CA 1
ATOM 884 C C . HIS A 1 108 ? 24.357 16.076 22.477 1.00 23.81 137 HIS A C 1
ATOM 885 O O . HIS A 1 108 ? 25.376 16.696 22.366 1.00 23.08 137 HIS A O 1
ATOM 892 N N . TRP A 1 109 ? 23.651 16.081 23.613 1.00 21.92 138 TRP A N 1
ATOM 893 C CA . TRP A 1 109 ? 24.238 16.691 24.776 1.00 20.88 138 TRP A CA 1
ATOM 894 C C . TRP A 1 109 ? 23.496 16.118 26.004 1.00 19.85 138 TRP A C 1
ATOM 895 O O . TRP A 1 109 ? 22.330 15.781 25.914 1.00 19.86 138 TRP A O 1
ATOM 906 N N . LEU A 1 110 ? 24.179 16.033 27.1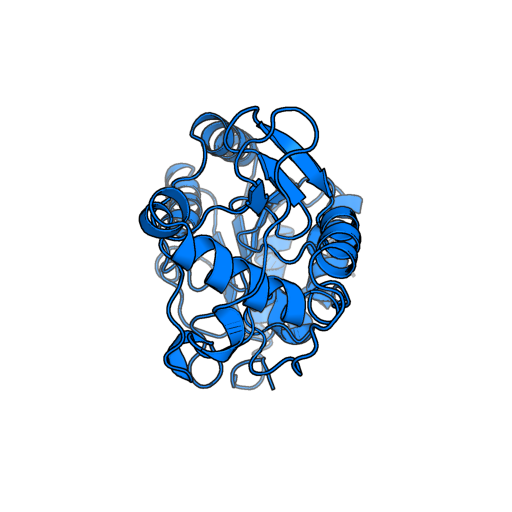54 1.00 19.57 139 LEU A N 1
ATOM 907 C CA . LEU A 1 110 ? 23.561 15.529 28.381 1.00 19.57 139 LEU A CA 1
ATOM 908 C C . LEU A 1 110 ? 23.778 16.554 29.450 1.00 18.59 139 LEU A C 1
ATOM 909 O O . LEU A 1 110 ? 24.919 17.052 29.706 1.00 19.04 139 LEU A O 1
ATOM 914 N N . VAL A 1 111 ? 22.725 16.988 30.153 1.00 17.56 140 VAL A N 1
ATOM 915 C CA . VAL A 1 111 ? 22.804 17.824 31.384 1.00 17.72 140 VAL A CA 1
ATOM 916 C C . VAL A 1 111 ? 22.403 16.982 32.555 1.00 18.35 140 VAL A C 1
ATOM 917 O O . VAL A 1 111 ? 21.434 16.222 32.470 1.00 18.19 140 VAL A O 1
ATOM 921 N N . THR A 1 112 ? 23.149 17.103 33.640 1.00 16.61 141 THR A N 1
ATOM 922 C CA . THR A 1 112 ? 22.823 16.379 34.882 1.00 17.11 141 THR A CA 1
ATOM 923 C C . THR A 1 112 ? 22.673 17.408 35.941 1.00 16.61 141 THR A C 1
ATOM 924 O O . THR A 1 112 ? 23.390 18.364 36.168 1.00 16.72 141 THR A O 1
ATOM 928 N N . GLN A 1 113 ? 21.695 17.065 36.885 1.00 15.55 142 GLN A N 1
ATOM 929 C CA . GLN A 1 113 ? 21.511 17.731 38.159 1.00 15.28 142 GLN A CA 1
ATOM 930 C C . GLN A 1 113 ? 22.388 17.153 39.261 1.00 16.50 142 GLN A C 1
ATOM 931 O O . GLN A 1 113 ? 22.509 17.744 40.320 1.00 17.48 142 GLN A O 1
ATOM 937 N N . ASN A 1 114 ? 23.034 16.041 38.933 1.00 15.87 143 ASN A N 1
ATOM 938 C CA . ASN A 1 114 ? 23.756 15.308 39.970 1.00 16.47 143 ASN A CA 1
ATOM 939 C C . ASN A 1 114 ? 25.126 15.857 40.234 1.00 17.91 143 ASN A C 1
ATOM 940 O O . ASN A 1 114 ? 25.808 16.297 39.308 1.00 17.21 143 ASN A O 1
ATOM 945 N N . VAL A 1 115 ? 25.588 15.714 41.463 1.00 18.18 144 VAL A N 1
ATOM 946 C CA . VAL A 1 115 ? 26.893 16.160 41.886 1.00 17.15 144 VAL A CA 1
ATOM 947 C C . VAL A 1 115 ? 27.883 15.049 42.159 1.00 17.63 144 VAL A C 1
ATOM 948 O O . VAL A 1 115 ? 28.917 15.244 42.798 1.00 19.60 144 VAL A O 1
ATOM 952 N N . ASP A 1 116 ? 27.546 13.818 41.812 1.00 18.12 145 ASP A N 1
ATOM 953 C CA . ASP A 1 116 ? 28.225 12.604 42.157 1.00 18.25 145 ASP A CA 1
ATOM 954 C C . ASP A 1 116 ? 29.405 12.189 41.251 1.00 18.62 145 ASP A C 1
ATOM 955 O O . ASP A 1 116 ? 30.045 11.140 41.513 1.00 20.20 145 ASP A O 1
ATOM 960 N N . ALA A 1 117 ? 29.626 12.937 40.148 1.00 18.44 146 ALA A N 1
ATOM 961 C CA . ALA A 1 117 ? 30.672 12.655 39.168 1.00 19.48 146 ALA A CA 1
ATOM 962 C C . ALA A 1 117 ? 30.529 11.390 38.395 1.00 19.25 146 ALA A C 1
ATOM 963 O O . ALA A 1 117 ? 31.387 11.026 37.619 1.00 20.16 146 ALA A O 1
ATOM 965 N N . LEU A 1 118 ? 29.427 10.649 38.538 1.00 18.17 147 LEU A N 1
ATOM 966 C CA . LEU A 1 118 ? 29.292 9.399 37.887 1.00 18.27 147 LEU A CA 1
ATOM 967 C C . LEU A 1 118 ? 29.255 9.427 36.369 1.00 18.91 147 LEU A C 1
ATOM 968 O O . LEU A 1 118 ? 29.761 8.540 35.686 1.00 20.24 147 LEU A O 1
ATOM 973 N N . HIS A 1 119 ? 28.638 10.488 35.802 1.00 17.56 148 HIS A N 1
ATOM 974 C CA . HIS A 1 119 ? 28.689 10.577 34.328 1.00 19.08 148 HIS A CA 1
ATOM 975 C C . HIS A 1 119 ? 30.135 10.863 33.856 1.00 21.55 148 HIS A C 1
ATOM 976 O O . HIS A 1 119 ? 30.482 10.328 32.815 1.00 20.94 148 HIS A O 1
ATOM 983 N N . THR A 1 120 ? 30.897 11.566 34.654 1.00 20.98 149 THR A N 1
ATOM 984 C CA . THR A 1 120 ? 32.296 11.833 34.313 1.00 21.93 149 THR A CA 1
ATOM 985 C C . THR A 1 120 ? 33.078 10.514 34.406 1.00 23.11 149 THR A C 1
ATOM 986 O O . THR A 1 120 ? 33.862 10.146 33.499 1.00 23.12 149 THR A O 1
ATOM 990 N N . LYS A 1 121 ? 32.851 9.744 35.448 1.00 21.77 150 LYS A N 1
ATOM 991 C CA . LYS A 1 121 ? 33.532 8.431 35.561 1.00 23.33 150 LYS A CA 1
ATOM 992 C C . LYS A 1 121 ? 33.203 7.456 34.454 1.00 25.22 150 LYS A C 1
ATOM 993 O O . LYS A 1 121 ? 34.125 6.602 34.052 1.00 24.19 150 LYS A O 1
ATOM 999 N N . ALA A 1 122 ? 31.983 7.490 33.919 1.00 23.39 151 ALA A N 1
ATOM 1000 C CA . ALA A 1 122 ? 31.516 6.720 32.833 1.00 23.66 151 ALA A CA 1
ATOM 1001 C C . ALA A 1 122 ? 32.151 7.156 31.494 1.00 25.27 151 ALA A C 1
ATOM 1002 O O . ALA A 1 122 ? 32.085 6.431 30.548 1.00 30.64 151 ALA A O 1
ATOM 1004 N N . GLY A 1 123 ? 32.674 8.343 31.426 1.00 22.28 152 GLY A N 1
ATOM 1005 C CA . GLY A 1 123 ? 33.237 8.868 30.188 1.00 24.44 152 GLY A CA 1
ATOM 1006 C C . GLY A 1 123 ? 32.424 9.764 29.341 1.00 23.90 152 GLY A C 1
ATOM 1007 O O . GLY A 1 123 ? 32.669 9.925 28.160 1.00 23.21 152 GLY A O 1
ATOM 1008 N N . GLN A 1 124 ? 31.379 10.390 29.936 1.00 23.44 153 GLN A N 1
ATOM 1009 C CA . GLN A 1 124 ? 30.514 11.226 29.191 1.00 23.06 153 GLN A CA 1
ATOM 1010 C C . GLN A 1 124 ? 31.206 12.578 28.919 1.00 25.48 153 GLN A C 1
ATOM 1011 O O . GLN A 1 124 ? 31.628 13.242 29.858 1.00 25.11 153 GLN A O 1
ATOM 1017 N N . CYS A 1 125 ? 31.450 12.891 27.652 1.00 22.69 154 CYS A N 1
ATOM 1018 C CA A CYS A 1 125 ? 32.130 14.162 27.261 0.50 23.67 154 CYS A CA 1
ATOM 1019 C CA B CYS A 1 125 ? 32.151 14.103 27.281 0.50 22.96 154 CYS A CA 1
ATOM 1020 C C . CYS A 1 125 ? 31.243 15.304 26.986 1.00 22.48 154 CYS A C 1
ATOM 1021 O O . CYS A 1 125 ? 31.580 16.441 27.310 1.00 24.15 154 CYS A O 1
ATOM 1026 N N . ARG A 1 126 ? 30.107 15.023 26.356 1.00 21.82 155 ARG A N 1
ATOM 1027 C CA . ARG A 1 126 ? 29.190 16.073 25.978 1.00 21.61 155 ARG A CA 1
ATOM 1028 C C . ARG A 1 126 ? 28.215 16.292 27.160 1.00 21.44 155 ARG A C 1
ATOM 1029 O O . ARG A 1 126 ? 27.082 15.851 27.112 1.00 22.55 155 ARG A O 1
ATOM 1037 N N . LEU A 1 127 ? 28.771 16.927 28.162 1.00 20.03 156 LEU A N 1
ATOM 1038 C CA . LEU A 1 127 ? 28.188 16.927 29.535 1.00 19.80 156 LEU A CA 1
ATOM 1039 C C . LEU A 1 127 ? 28.177 18.317 30.100 1.00 21.27 156 LEU A C 1
ATOM 1040 O O . LEU A 1 127 ? 29.257 18.963 30.149 1.00 22.03 156 LEU A O 1
ATOM 1045 N N . SER A 1 128 ? 27.046 18.708 30.747 1.00 18.76 157 SER A N 1
ATOM 1046 C CA . SER A 1 128 ? 27.012 19.796 31.609 1.00 18.67 157 SER A CA 1
ATOM 1047 C C . SER A 1 128 ? 26.593 19.358 33.021 1.00 18.44 157 SER A C 1
ATOM 1048 O O . SER A 1 128 ? 25.540 18.706 33.121 1.00 19.13 157 SER A O 1
ATOM 1051 N N . GLU A 1 129 ? 27.354 19.657 34.031 1.00 16.64 158 GLU A N 1
ATOM 1052 C CA . GLU A 1 129 ? 26.916 19.445 35.411 1.00 17.02 158 GLU A CA 1
ATOM 1053 C C . GLU A 1 129 ? 26.224 20.711 35.955 1.00 17.06 158 GLU A C 1
ATOM 1054 O O . GLU A 1 129 ? 26.867 21.662 36.432 1.00 18.50 158 GLU A O 1
ATOM 1060 N N . LEU A 1 130 ? 24.905 20.753 35.806 1.00 17.86 159 LEU A N 1
ATOM 1061 C CA . LEU A 1 130 ? 24.120 21.898 36.092 1.00 17.70 159 LEU A CA 1
ATOM 1062 C C . LEU A 1 130 ? 24.289 22.481 37.489 1.00 18.64 159 LEU A C 1
ATOM 1063 O O . LEU A 1 130 ? 24.342 23.704 37.685 1.00 19.78 159 LEU A O 1
ATOM 1068 N N . HIS A 1 131 ? 24.501 21.539 38.460 1.00 17.49 160 HIS A N 1
ATOM 1069 C CA . HIS A 1 131 ? 24.607 21.896 39.871 1.00 17.58 160 HIS A CA 1
ATOM 1070 C C . HIS A 1 131 ? 26.039 21.702 40.377 1.00 18.82 160 HIS A C 1
ATOM 1071 O O . HIS A 1 131 ? 26.285 21.678 41.566 1.00 19.24 160 HIS A O 1
ATOM 1078 N N . GLY A 1 132 ? 26.958 21.580 39.444 1.00 20.00 161 GLY A N 1
ATOM 1079 C CA . GLY A 1 132 ? 28.341 21.348 39.860 1.00 20.12 161 GLY A CA 1
ATOM 1080 C C . GLY A 1 132 ? 28.652 19.898 40.241 1.00 18.42 161 GLY A C 1
ATOM 1081 O O . GLY A 1 132 ? 28.050 18.951 39.798 1.00 18.09 161 GLY A O 1
ATOM 1082 N N . CYS A 1 133 ? 29.698 19.716 41.108 1.00 16.98 162 CYS A N 1
ATOM 1083 C CA . CYS A 1 133 ? 30.217 18.476 41.470 1.00 18.22 162 CYS A CA 1
ATOM 1084 C C . CYS A 1 133 ? 30.939 18.537 42.787 1.00 18.39 162 CYS A C 1
ATOM 1085 O O . CYS A 1 133 ? 31.867 19.359 42.926 1.00 20.17 162 CYS A O 1
ATOM 1088 N N . THR A 1 134 ? 30.684 17.573 43.653 1.00 18.31 163 THR A N 1
ATOM 1089 C CA . THR A 1 134 ? 31.319 17.598 44.943 1.00 20.32 163 THR A CA 1
ATOM 1090 C C . THR A 1 134 ? 32.798 17.230 44.868 1.00 19.47 163 THR A C 1
ATOM 1091 O O . THR A 1 134 ? 33.518 17.382 45.906 1.00 21.55 163 THR A O 1
ATOM 1095 N N . HIS A 1 135 ? 33.265 16.800 43.751 1.00 19.49 164 HIS A N 1
ATOM 1096 C CA . HIS A 1 135 ? 34.663 16.423 43.554 1.00 20.79 164 HIS A CA 1
ATOM 1097 C C . HIS A 1 135 ? 35.536 17.659 43.300 1.00 21.00 164 HIS A C 1
ATOM 1098 O O . HIS A 1 135 ? 36.763 17.519 43.181 1.00 21.35 164 HIS A O 1
ATOM 1105 N N . ARG A 1 136 ? 34.922 18.832 43.211 1.00 19.55 165 ARG A N 1
ATOM 1106 C CA . ARG A 1 136 ? 35.627 20.114 42.954 1.00 19.11 165 ARG A CA 1
ATOM 1107 C C . ARG A 1 136 ? 35.302 21.034 44.128 1.00 19.89 165 ARG A C 1
ATOM 1108 O O . ARG A 1 136 ? 34.228 20.998 44.757 1.00 21.14 165 ARG A O 1
ATOM 1116 N N . VAL A 1 137 ? 36.315 21.909 44.431 1.00 19.00 166 VAL A N 1
ATOM 1117 C CA . VAL A 1 137 ? 36.267 22.890 45.482 1.00 20.73 166 VAL A CA 1
ATOM 1118 C C . VAL A 1 137 ? 36.614 24.224 44.870 1.00 20.55 166 VAL A C 1
ATOM 1119 O O . VAL A 1 137 ? 37.424 24.320 43.991 1.00 21.17 166 VAL A O 1
ATOM 1123 N N . ILE A 1 138 ? 35.889 25.279 45.211 1.00 19.75 167 ILE A N 1
ATOM 1124 C CA . ILE A 1 138 ? 36.123 26.580 44.743 1.00 20.82 167 ILE A CA 1
ATOM 1125 C C . ILE A 1 138 ? 36.348 27.604 45.865 1.00 22.07 167 ILE A C 1
ATOM 1126 O O . ILE A 1 138 ? 35.697 27.552 46.963 1.00 21.18 167 ILE A O 1
ATOM 1131 N N . CYS A 1 139 ? 37.246 28.538 45.670 1.00 21.24 168 CYS A N 1
ATOM 1132 C CA . CYS A 1 139 ? 37.380 29.580 46.646 1.00 23.33 168 CYS A CA 1
ATOM 1133 C C . CYS A 1 139 ? 36.462 30.755 46.422 1.00 22.71 168 CYS A C 1
ATOM 1134 O O . CYS A 1 139 ? 36.377 31.278 45.296 1.00 23.17 168 CYS A O 1
ATOM 1137 N N . LEU A 1 140 ? 35.777 31.192 47.443 1.00 24.01 169 LEU A N 1
ATOM 1138 C CA . LEU A 1 140 ? 34.810 32.303 47.375 1.00 26.00 169 LEU A CA 1
ATOM 1139 C C . LEU A 1 140 ? 35.524 33.650 47.231 1.00 28.12 169 LEU A C 1
ATOM 1140 O O . LEU A 1 140 ? 34.923 34.604 46.715 1.00 27.31 169 LEU A O 1
ATOM 1145 N N . GLY A 1 141 ? 36.795 33.679 47.527 1.00 27.77 170 GLY A N 1
ATOM 1146 C CA . GLY A 1 141 ? 37.653 34.871 47.366 1.00 28.77 170 GLY A CA 1
ATOM 1147 C C . GLY A 1 141 ? 38.252 35.030 46.048 1.00 31.92 170 GLY A C 1
ATOM 1148 O O . GLY A 1 141 ? 38.103 36.096 45.486 1.00 37.28 170 GLY A O 1
ATOM 1149 N N . CYS A 1 142 ? 38.843 34.005 45.465 1.00 26.68 171 CYS A N 1
ATOM 1150 C CA . CYS A 1 142 ? 39.595 34.143 44.261 1.00 28.88 171 CYS A CA 1
ATOM 1151 C C . CYS A 1 142 ? 39.063 33.324 43.087 1.00 27.48 171 CYS A C 1
ATOM 1152 O O . CYS A 1 142 ? 39.682 33.317 42.024 1.00 28.83 171 CYS A O 1
ATOM 1155 N N . G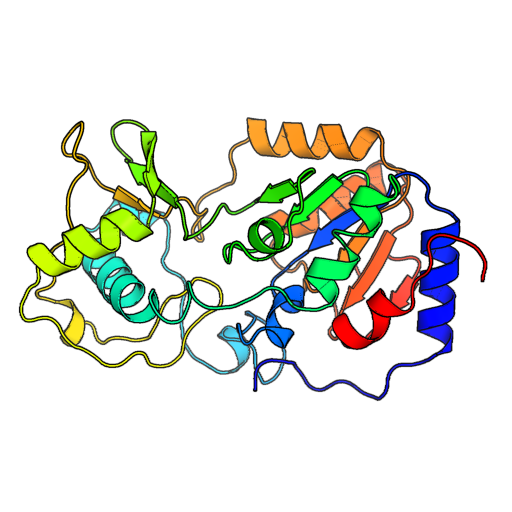LN A 1 143 ? 38.057 32.479 43.341 1.00 24.34 172 GLN A N 1
ATOM 1156 C CA . GLN A 1 143 ? 37.507 31.564 42.314 1.00 24.94 172 GLN A CA 1
ATOM 1157 C C . GLN A 1 143 ? 38.443 30.514 41.759 1.00 25.19 172 GLN A C 1
ATOM 1158 O O . GLN A 1 143 ? 38.140 29.847 40.753 1.00 26.46 172 GLN A O 1
ATOM 1164 N N . THR A 1 144 ? 39.529 30.250 42.480 1.00 23.66 173 THR A N 1
ATOM 1165 C CA . THR A 1 144 ? 40.386 29.166 42.059 1.00 21.61 173 THR A CA 1
ATOM 1166 C C . THR A 1 144 ? 39.657 27.781 42.375 1.00 22.60 173 THR A C 1
ATOM 1167 O O . THR A 1 144 ? 39.064 27.586 43.464 1.00 23.36 173 THR A O 1
ATOM 1171 N N . VAL A 1 145 ? 39.729 26.839 41.445 1.00 23.66 174 VAL A N 1
ATOM 1172 C CA . VAL A 1 145 ? 39.133 25.533 41.576 1.00 23.40 174 VAL A CA 1
ATOM 1173 C C . VAL A 1 145 ? 40.186 24.493 41.805 1.00 24.84 174 VAL A C 1
ATOM 1174 O O . VAL A 1 145 ? 41.223 24.374 41.114 1.00 27.17 174 VAL A O 1
ATOM 1178 N N . THR A 1 146 ? 39.995 23.713 42.852 1.00 22.67 175 THR A N 1
ATOM 1179 C CA . THR A 1 146 ? 40.854 22.643 43.234 1.00 24.91 175 THR A CA 1
ATOM 1180 C C . THR A 1 146 ? 40.102 21.287 43.410 1.00 24.35 175 THR A C 1
ATOM 1181 O O . THR A 1 146 ? 38.870 21.224 43.367 1.00 22.16 175 THR A O 1
ATOM 1185 N N . LYS A 1 147 ? 40.849 20.246 43.574 1.00 23.33 176 LYS A N 1
ATOM 1186 C CA . LYS A 1 147 ? 40.287 18.939 43.769 1.00 25.54 176 LYS A CA 1
ATOM 1187 C C . LYS A 1 147 ? 39.878 18.694 45.191 1.00 25.14 176 LYS A C 1
ATOM 1188 O O . LYS A 1 147 ? 40.585 18.901 46.160 1.00 23.33 176 LYS A O 1
ATOM 1194 N N . ARG A 1 148 ? 38.659 18.119 45.393 1.00 20.83 177 ARG A N 1
ATOM 1195 C CA . ARG A 1 148 ? 38.209 17.754 46.722 1.00 20.01 177 ARG A CA 1
ATOM 1196 C C . ARG A 1 148 ? 39.100 16.625 47.357 1.00 22.03 177 ARG A C 1
ATOM 1197 O O . ARG A 1 148 ? 39.255 16.665 48.592 1.00 21.82 177 ARG A O 1
ATOM 1205 N N . SER A 1 149 ? 39.672 15.798 46.520 1.00 21.19 178 SER A N 1
ATOM 1206 C CA . SER A 1 149 ? 40.617 14.800 47.061 1.00 24.46 178 SER A CA 1
ATOM 1207 C C . SER A 1 149 ? 41.771 15.437 47.737 1.00 24.84 178 SER A C 1
ATOM 1208 O O . SER A 1 149 ? 42.228 14.968 48.827 1.00 28.26 178 SER A O 1
ATOM 1211 N N . GLU A 1 150 ? 42.271 16.511 47.217 1.00 24.68 179 GLU A N 1
ATOM 1212 C CA . GLU A 1 150 ? 43.433 17.242 47.870 1.00 27.56 179 GLU A CA 1
ATOM 1213 C C . GLU A 1 150 ? 43.017 17.891 49.196 1.00 29.53 179 GLU A C 1
ATOM 1214 O O . GLU A 1 150 ? 43.775 17.979 50.169 1.00 27.50 179 GLU A O 1
ATOM 1220 N N . LEU A 1 151 ? 41.777 18.386 49.288 1.00 24.51 180 LEU A N 1
ATOM 1221 C CA . LEU A 1 151 ? 41.277 18.942 50.465 1.00 23.48 180 LEU A CA 1
ATOM 1222 C C . LEU A 1 151 ? 41.189 17.847 51.535 1.00 24.30 180 LEU A C 1
ATOM 1223 O O . LEU A 1 151 ? 41.423 18.163 52.726 1.00 24.19 180 LEU A O 1
ATOM 1228 N N . GLN A 1 152 ? 40.892 16.619 51.212 1.00 24.54 181 GLN A N 1
ATOM 1229 C CA . GLN A 1 152 ? 40.786 15.591 52.218 1.00 24.56 181 GLN A CA 1
ATOM 1230 C C . GLN A 1 152 ? 42.086 15.501 53.030 1.00 23.78 181 GLN A C 1
ATOM 1231 O O . GLN A 1 152 ? 42.075 15.395 54.304 1.00 24.06 181 GLN A O 1
ATOM 1237 N N . GLU A 1 153 ? 43.203 15.469 52.303 1.00 24.45 182 GLU A N 1
ATOM 1238 C CA . GLU A 1 153 ? 44.530 15.371 52.922 1.00 25.85 182 GLU A CA 1
ATOM 1239 C C . GLU A 1 153 ? 44.775 16.523 53.884 1.00 24.18 182 GLU A C 1
ATOM 1240 O O . GLU A 1 153 ? 45.319 16.369 55.005 1.00 24.77 182 GLU A O 1
ATOM 1246 N N . ARG A 1 154 ? 44.328 17.722 53.523 1.00 23.64 183 ARG A N 1
ATOM 1247 C CA . ARG A 1 154 ? 44.507 18.928 54.284 1.00 21.68 183 ARG A CA 1
ATOM 1248 C C . ARG A 1 154 ? 43.656 18.882 55.557 1.00 22.50 183 ARG A C 1
ATOM 1249 O O . ARG A 1 154 ? 44.035 19.261 56.676 1.00 22.25 183 ARG A O 1
ATOM 1257 N N . PHE A 1 155 ? 42.412 18.300 55.491 1.00 20.75 184 PHE A N 1
ATOM 1258 C CA . PHE A 1 155 ? 41.566 18.138 56.604 1.00 20.42 184 PHE A CA 1
ATOM 1259 C C . PHE A 1 155 ? 42.217 17.193 57.624 1.00 22.76 184 PHE A C 1
ATOM 1260 O O . PHE A 1 155 ? 42.074 17.441 58.842 1.00 24.31 184 PHE A O 1
ATOM 1268 N N . LEU A 1 156 ? 42.853 16.131 57.138 1.00 21.81 185 LEU A N 1
ATOM 1269 C CA . LEU A 1 156 ? 43.462 15.176 58.047 1.00 26.47 185 LEU A CA 1
ATOM 1270 C C . LEU A 1 156 ? 44.626 15.812 58.816 1.00 25.41 185 LEU A C 1
ATOM 1271 O O . LEU A 1 156 ? 44.752 15.574 60.039 1.00 27.24 185 LEU A O 1
ATOM 1276 N N . ASN A 1 157 ? 45.440 16.611 58.145 1.00 24.83 186 ASN A N 1
ATOM 1277 C CA . ASN A 1 157 ? 46.573 17.321 58.862 1.00 26.26 186 ASN A CA 1
ATOM 1278 C C . ASN A 1 157 ? 46.058 18.362 59.845 1.00 27.39 186 ASN A C 1
ATOM 1279 O O . ASN A 1 157 ? 46.644 18.512 60.992 1.00 25.43 186 ASN A O 1
ATOM 1284 N N . LEU A 1 158 ? 45.006 19.071 59.514 1.00 24.19 187 LEU A N 1
ATOM 1285 C CA . LEU A 1 158 ? 44.430 20.022 60.410 1.00 24.17 187 LEU A CA 1
ATOM 1286 C C . LEU A 1 158 ? 43.705 19.446 61.562 1.00 27.41 187 LEU A C 1
ATOM 1287 O O . LEU A 1 158 ? 43.582 20.105 62.608 1.00 28.66 187 LEU A O 1
ATOM 1292 N N . ASN A 1 159 ? 43.107 18.236 61.410 1.00 24.15 188 ASN A N 1
ATOM 1293 C CA . ASN A 1 159 ? 42.249 17.662 62.387 1.00 24.34 188 ASN A CA 1
ATOM 1294 C C . ASN A 1 159 ? 42.727 16.254 62.627 1.00 25.14 188 ASN A C 1
ATOM 1295 O O . ASN A 1 159 ? 42.001 15.287 62.411 1.00 28.82 188 ASN A O 1
ATOM 1300 N N . PRO A 1 160 ? 43.917 16.119 63.260 1.00 26.12 189 PRO A N 1
ATOM 1301 C CA . PRO A 1 160 ? 44.556 14.758 63.340 1.00 29.06 189 PRO A CA 1
ATOM 1302 C C . PRO A 1 160 ? 43.905 13.805 64.285 1.00 35.48 189 PRO A C 1
ATOM 1303 O O . PRO A 1 160 ? 44.153 12.636 64.144 1.00 37.76 189 PRO A O 1
ATOM 1307 N N . SER A 1 161 ? 43.050 14.268 65.181 1.00 32.72 190 SER A N 1
ATOM 1308 C CA . SER A 1 161 ? 42.497 13.343 66.115 1.00 37.34 190 SER A CA 1
ATOM 1309 C C . SER A 1 161 ? 40.999 13.040 65.726 1.00 38.21 190 SER A C 1
ATOM 1310 O O . SER A 1 161 ? 40.292 12.307 66.430 1.00 37.33 190 SER A O 1
ATOM 1313 N N . TRP A 1 162 ? 40.551 13.655 64.667 1.00 37.25 191 TRP A N 1
ATOM 1314 C CA . TRP A 1 162 ? 39.253 13.266 64.074 1.00 44.61 191 TRP A CA 1
ATOM 1315 C C . TRP A 1 162 ? 39.015 11.916 63.560 1.00 54.33 191 TRP A C 1
ATOM 1316 O O . TRP A 1 162 ? 39.643 11.473 62.617 1.00 49.36 191 TRP A O 1
ATOM 1327 N N . ASN A 1 163 ? 38.034 11.276 64.240 1.00 66.06 192 ASN A N 1
ATOM 1328 C CA . ASN A 1 163 ? 37.321 10.119 63.755 1.00 73.45 192 ASN A CA 1
ATOM 1329 C C . ASN A 1 163 ? 35.836 10.288 64.086 1.00 75.57 192 ASN A C 1
ATOM 1330 O O . ASN A 1 163 ? 35.494 10.686 65.217 1.00 72.16 192 ASN A O 1
ATOM 1335 N N . GLU A 1 164 ? 34.963 10.053 63.111 1.00 72.60 193 GLU A N 1
ATOM 1336 C CA . GLU A 1 164 ? 33.582 9.614 63.419 1.00 71.50 193 GLU A CA 1
ATOM 1337 C C . GLU A 1 164 ? 33.270 8.575 62.354 1.00 74.62 193 GLU A C 1
ATOM 1338 O O . GLU A 1 164 ? 33.971 8.562 61.324 1.00 70.16 193 GLU A O 1
ATOM 1344 N N . GLN A 1 165 ? 32.302 7.676 62.600 1.00 68.41 194 GLN A N 1
ATOM 1345 C CA . GLN A 1 165 ? 31.805 6.771 61.528 1.00 72.36 194 GLN A CA 1
ATOM 1346 C C . GLN A 1 165 ? 30.747 7.488 60.602 1.00 63.37 194 GLN A C 1
ATOM 1347 O O . GLN A 1 165 ? 30.028 8.410 61.069 1.00 55.15 194 GLN A O 1
ATOM 1353 N N . ALA A 1 166 ? 30.682 7.060 59.328 1.00 63.58 195 ALA A N 1
ATOM 1354 C CA . ALA A 1 166 ? 29.771 7.642 58.278 1.00 64.30 195 ALA A CA 1
ATOM 1355 C C . ALA A 1 166 ? 28.327 7.028 58.298 1.00 70.12 195 ALA A C 1
ATOM 1356 O O . ALA A 1 166 ? 28.176 5.825 58.001 1.00 70.41 195 ALA A O 1
ATOM 1358 N N . HIS A 1 167 ? 27.308 7.849 58.666 1.00 76.96 196 HIS A N 1
ATOM 1359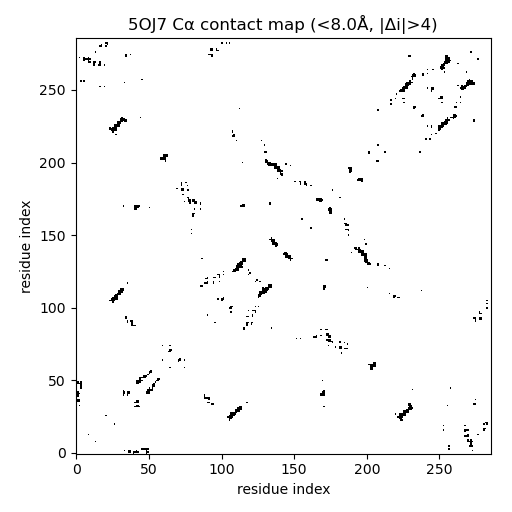 C CA . HIS A 1 167 ? 25.859 7.439 58.841 1.00 74.62 196 HIS A CA 1
ATOM 1360 C C . HIS A 1 167 ? 24.831 8.329 58.104 1.00 71.74 196 HIS A C 1
ATOM 1361 O O . HIS A 1 167 ? 24.756 9.572 58.296 1.00 68.12 196 HIS A O 1
ATOM 1368 N N . GLY A 1 168 ? 24.006 7.630 57.309 1.00 65.97 197 GLY A N 1
ATOM 1369 C CA . GLY A 1 168 ? 22.993 8.208 56.424 1.00 56.60 197 GLY A CA 1
ATOM 1370 C C . GLY A 1 168 ? 23.622 9.054 55.303 1.00 56.63 197 GLY A C 1
ATOM 1371 O O . GLY A 1 168 ? 23.434 10.290 55.308 1.00 54.90 197 GLY A O 1
ATOM 1372 N N . LEU A 1 169 ? 24.361 8.408 54.368 1.00 50.76 198 LEU A N 1
ATOM 1373 C CA . LEU A 1 169 ? 24.991 9.128 53.187 1.00 50.02 198 LEU A CA 1
ATOM 1374 C C . LEU A 1 169 ? 23.813 9.705 52.297 1.00 45.80 198 LEU A C 1
ATOM 1375 O O . LEU A 1 169 ? 22.832 9.048 52.037 1.00 54.58 198 LEU A O 1
ATOM 1380 N N . ALA A 1 170 ? 23.935 10.953 51.899 1.00 39.77 199 ALA A N 1
ATOM 1381 C CA . ALA A 1 170 ? 22.948 11.656 51.081 1.00 36.25 199 ALA A CA 1
ATOM 1382 C C . ALA A 1 170 ? 23.468 11.698 49.600 1.00 33.73 199 ALA A C 1
ATOM 1383 O O . ALA A 1 170 ? 24.612 11.267 49.344 1.00 33.68 199 ALA A O 1
ATOM 1385 N N . PRO A 1 171 ? 22.607 12.200 48.601 1.00 32.86 200 PRO A N 1
ATOM 1386 C CA . PRO A 1 171 ? 23.012 12.328 47.223 1.00 31.53 200 PRO A CA 1
ATOM 1387 C C . PRO A 1 171 ? 24.171 13.310 46.902 1.00 33.43 200 PRO A C 1
ATOM 1388 O O . PRO A 1 171 ? 24.699 13.282 45.819 1.00 27.57 200 PRO A O 1
ATOM 1392 N N . ASP A 1 172 ? 24.563 14.159 47.885 1.00 30.82 201 ASP A N 1
ATOM 1393 C CA . ASP A 1 172 ? 25.736 15.095 47.857 1.00 30.37 201 ASP A CA 1
ATOM 1394 C C . ASP A 1 172 ? 26.903 14.726 48.853 1.00 34.24 201 ASP A C 1
ATOM 1395 O O . ASP A 1 172 ? 27.926 15.428 49.030 1.00 37.02 201 ASP A O 1
ATOM 1400 N N . GLY A 1 173 ? 26.818 13.526 49.407 1.00 32.94 202 GLY A N 1
ATOM 1401 C CA . GLY A 1 173 ? 27.908 12.982 50.143 1.00 35.70 202 GLY A CA 1
ATOM 1402 C C . GLY A 1 173 ? 27.886 13.404 51.561 1.00 36.33 202 GLY A C 1
ATOM 1403 O O . GLY A 1 173 ? 28.817 13.093 52.249 1.00 31.99 202 GLY A O 1
ATOM 1404 N N . ASP A 1 174 ? 26.810 14.094 51.966 1.00 33.33 203 ASP A N 1
ATOM 1405 C CA . ASP A 1 174 ? 26.703 14.566 53.322 1.00 35.21 203 ASP A CA 1
ATOM 1406 C C . ASP A 1 174 ? 26.395 13.287 54.201 1.00 38.43 203 ASP A C 1
ATOM 1407 O O . ASP A 1 174 ? 25.689 12.381 53.752 1.00 33.15 203 ASP A O 1
ATOM 1412 N N . VAL A 1 175 ? 26.905 13.259 55.451 1.00 36.86 204 VAL A N 1
ATOM 1413 C CA . VAL A 1 175 ? 26.452 12.212 56.491 1.00 40.28 204 VAL A CA 1
ATOM 1414 C C . VAL A 1 175 ? 25.935 12.986 57.725 1.00 43.47 204 VAL A C 1
ATOM 1415 O O . VAL A 1 175 ? 26.319 14.130 57.912 1.00 38.12 204 VAL A O 1
ATOM 1419 N N . PHE A 1 176 ? 25.026 12.421 58.538 1.00 41.24 205 PHE A N 1
ATOM 1420 C CA . PHE A 1 176 ? 24.610 13.134 59.739 1.00 43.14 205 PHE A CA 1
ATOM 1421 C C . PHE A 1 176 ? 25.724 13.129 60.827 1.00 36.50 205 PHE A C 1
ATOM 1422 O O . PHE A 1 176 ? 26.307 12.082 61.131 1.00 37.81 205 PHE A O 1
ATOM 1430 N N . LEU A 1 177 ? 26.010 14.319 61.337 1.00 37.51 206 LEU A N 1
ATOM 1431 C CA . LEU A 1 177 ? 26.708 14.514 62.608 1.00 43.03 206 LEU A CA 1
ATOM 1432 C C . LEU A 1 177 ? 25.984 15.581 63.422 1.00 41.57 206 LEU A C 1
ATOM 1433 O O . LEU A 1 177 ? 25.514 16.612 62.878 1.00 41.59 206 LEU A O 1
ATOM 1438 N N . THR A 1 178 ? 26.037 15.414 64.764 1.00 46.31 207 THR A N 1
ATOM 1439 C CA . THR A 1 178 ? 25.478 16.440 65.665 1.00 45.43 207 THR A CA 1
ATOM 1440 C C . THR A 1 178 ? 26.346 17.662 65.760 1.00 51.73 207 THR A C 1
ATOM 1441 O O . THR A 1 178 ? 27.567 17.625 65.438 1.00 46.99 207 THR A O 1
ATOM 1445 N N . ASP A 1 179 ? 25.694 18.755 66.158 1.00 52.60 208 ASP A N 1
ATOM 1446 C CA . ASP A 1 179 ? 26.323 20.045 66.294 1.00 55.03 208 ASP A CA 1
ATOM 1447 C C . ASP A 1 179 ? 27.441 19.990 67.290 1.00 54.53 208 ASP A C 1
ATOM 1448 O O . ASP A 1 179 ? 28.406 20.730 67.115 1.00 52.49 208 ASP A O 1
ATOM 1453 N N . GLU A 1 180 ? 27.350 19.120 68.300 1.00 59.77 209 GLU A N 1
ATOM 1454 C CA . GLU A 1 180 ? 28.474 18.931 69.216 1.00 63.71 209 GLU A CA 1
ATOM 1455 C C . GLU A 1 180 ? 29.579 18.053 68.613 1.00 62.25 209 GLU A C 1
ATOM 1456 O O . GLU A 1 180 ? 30.780 18.355 68.841 1.00 61.00 209 GLU A O 1
ATOM 1462 N N . GLN A 1 181 ? 29.203 16.988 67.866 1.00 54.84 210 GLN A N 1
ATOM 1463 C CA . GLN A 1 181 ? 30.216 16.152 67.110 1.00 55.14 210 GLN A CA 1
ATOM 1464 C C . GLN A 1 181 ? 31.168 17.041 66.200 1.00 53.46 210 GLN A C 1
ATOM 1465 O O . GLN A 1 181 ? 32.386 16.823 66.166 1.00 57.20 210 GLN A O 1
ATOM 1471 N N . VAL A 1 182 ? 30.591 18.038 65.518 1.00 50.49 211 VAL A N 1
ATOM 1472 C CA . VAL A 1 182 ? 31.265 18.943 64.549 1.00 51.67 211 VAL A CA 1
ATOM 1473 C C . VAL A 1 182 ? 31.795 20.246 65.150 1.00 56.04 211 VAL A C 1
ATOM 1474 O O . VAL A 1 182 ? 32.331 21.091 64.429 1.00 54.15 211 VAL A O 1
ATOM 1478 N N . SER A 1 183 ? 31.679 20.416 66.451 1.00 60.36 212 SER A N 1
ATOM 1479 C CA . SER A 1 183 ? 31.834 21.779 66.998 1.00 63.63 212 SER A CA 1
ATOM 1480 C C . SER A 1 183 ? 33.287 22.317 66.932 1.00 57.67 212 SER A C 1
ATOM 1481 O O . SER A 1 183 ? 33.533 23.523 66.719 1.00 60.77 212 SER A O 1
ATOM 1484 N N . ASP A 1 184 ? 34.210 21.395 67.143 1.00 49.45 213 ASP A N 1
ATOM 1485 C CA . ASP A 1 184 ? 35.683 21.658 67.160 1.00 50.29 213 ASP A CA 1
ATOM 1486 C C . ASP A 1 184 ? 36.467 21.817 65.742 1.00 46.56 213 ASP A C 1
ATOM 1487 O O . ASP A 1 184 ? 37.579 22.483 65.538 1.00 49.20 213 ASP A O 1
ATOM 1492 N N . PHE A 1 185 ? 35.938 21.068 64.801 1.00 40.44 214 PHE A N 1
ATOM 1493 C CA . PHE A 1 185 ? 36.607 20.743 63.496 1.00 34.40 214 PHE A CA 1
ATOM 1494 C C . PHE A 1 185 ? 37.082 22.028 62.869 1.00 29.37 214 PHE A C 1
ATOM 1495 O O . PHE A 1 185 ? 36.347 23.004 62.768 1.00 32.66 214 PHE A O 1
ATOM 1503 N N . GLN A 1 186 ? 38.206 21.993 62.221 1.00 28.06 215 GLN A N 1
ATOM 1504 C CA . GLN A 1 186 ? 38.834 23.107 61.571 1.00 28.58 215 GLN A CA 1
ATOM 1505 C C . GLN A 1 186 ? 38.915 22.940 60.028 1.00 25.44 215 GLN A C 1
ATOM 1506 O O . GLN A 1 186 ? 39.161 21.864 59.571 1.00 25.41 215 GLN A O 1
ATOM 1512 N N . VAL A 1 187 ? 38.624 23.990 59.362 1.00 28.35 216 VAL A N 1
ATOM 1513 C CA . VAL A 1 187 ? 38.498 24.015 57.941 1.00 24.74 216 VAL A CA 1
ATOM 1514 C C . VAL A 1 187 ? 39.745 24.727 57.296 1.00 23.38 216 VAL A C 1
ATOM 1515 O O . VAL A 1 187 ? 40.033 25.888 57.627 1.00 24.98 216 VAL A O 1
ATOM 1519 N N . PRO A 1 188 ? 40.491 24.041 56.374 1.00 22.32 217 PRO A N 1
ATOM 1520 C CA . PRO A 1 188 ? 41.547 24.665 55.624 1.00 23.59 217 PRO A CA 1
ATOM 1521 C C . PRO A 1 188 ? 41.074 25.859 54.788 1.00 25.42 217 PRO A C 1
ATOM 1522 O O . PRO A 1 188 ? 39.914 25.842 54.358 1.00 25.06 217 PRO A O 1
ATOM 1526 N N . ALA A 1 189 ? 41.859 26.906 54.770 1.00 22.80 218 ALA A N 1
ATOM 1527 C CA . ALA A 1 189 ? 41.620 28.062 53.874 1.00 23.61 218 ALA A CA 1
ATOM 1528 C C . ALA A 1 189 ? 42.268 27.827 52.517 1.00 22.32 218 ALA A C 1
ATOM 1529 O O . ALA A 1 189 ? 43.067 26.972 52.239 1.00 22.60 218 ALA A O 1
ATOM 1531 N N . CYS A 1 190 ? 41.882 28.683 51.595 1.00 22.33 219 CYS A N 1
ATOM 1532 C CA . CYS A 1 190 ? 42.481 28.725 50.240 1.00 22.14 219 CYS A CA 1
ATOM 1533 C C . CYS A 1 190 ? 43.993 28.893 50.290 1.00 24.65 219 CYS A C 1
ATOM 1534 O O . CYS A 1 190 ? 44.413 29.862 50.921 1.00 25.15 219 CYS A O 1
ATOM 1537 N N . THR A 1 191 ? 44.763 27.993 49.612 1.00 24.76 220 THR A N 1
ATOM 1538 C CA . THR A 1 191 ? 46.229 28.143 49.607 1.00 27.36 220 THR A CA 1
ATOM 1539 C C . THR A 1 191 ? 46.723 29.313 48.804 1.00 29.32 220 THR A C 1
ATOM 1540 O O . THR A 1 191 ? 47.859 29.735 48.951 1.00 27.91 220 THR A O 1
ATOM 1544 N N . LYS A 1 192 ? 45.905 29.872 47.909 1.00 27.99 221 LYS A N 1
ATOM 1545 C CA . LYS A 1 192 ? 46.349 30.999 47.158 1.00 29.82 221 LYS A CA 1
ATOM 1546 C C . LYS A 1 192 ? 46.110 32.314 47.850 1.00 31.55 221 LYS A C 1
ATOM 1547 O O . LYS A 1 192 ? 47.032 33.163 47.882 1.00 35.84 221 LYS A O 1
ATOM 1553 N N . CYS A 1 193 ? 44.972 32.558 48.438 1.00 27.67 222 CYS A N 1
ATOM 1554 C CA . CYS A 1 193 ? 44.496 33.815 48.983 1.00 26.25 222 CYS A CA 1
ATOM 1555 C C . CYS A 1 193 ? 44.122 33.837 50.398 1.00 28.33 222 CYS A C 1
ATOM 1556 O O . CYS A 1 193 ? 43.858 34.898 50.986 1.00 29.53 222 CYS A O 1
ATOM 1559 N N . GLY A 1 194 ? 43.971 32.680 51.018 1.00 26.28 223 GLY A N 1
ATOM 1560 C CA . GLY A 1 194 ? 43.429 32.639 52.313 1.00 27.94 223 GLY A CA 1
ATOM 1561 C C . GLY A 1 194 ? 41.964 32.775 52.508 1.00 26.75 223 GLY A C 1
ATOM 1562 O O . GLY A 1 194 ? 41.508 32.716 53.622 1.00 28.97 223 GLY A O 1
ATOM 1563 N N . GLY A 1 195 ? 41.195 32.785 51.417 1.00 25.72 224 GLY A N 1
ATOM 1564 C CA . GLY A 1 195 ? 39.752 32.867 51.505 1.00 26.73 224 GLY A CA 1
ATOM 1565 C C . GLY A 1 195 ? 39.019 31.579 51.777 1.00 28.21 224 GLY A C 1
ATOM 1566 O O . GLY A 1 195 ? 39.602 30.537 52.095 1.00 24.56 224 GLY A O 1
ATOM 1567 N N . ILE A 1 196 ? 37.703 31.692 51.771 1.00 24.62 225 ILE A N 1
ATOM 1568 C CA . ILE A 1 196 ? 36.796 30.608 52.220 1.00 24.72 225 ILE A CA 1
ATOM 1569 C C . ILE A 1 196 ? 36.511 29.640 51.078 1.00 22.19 225 ILE A C 1
ATOM 1570 O O . ILE A 1 196 ? 36.043 30.060 50.011 1.00 23.82 225 ILE A O 1
ATOM 1575 N N . LEU A 1 197 ? 36.767 28.373 51.337 1.00 22.44 226 LEU A N 1
ATOM 1576 C CA . LEU A 1 197 ? 36.520 27.311 50.351 1.00 21.49 226 LEU A CA 1
ATOM 1577 C C . LEU A 1 197 ? 35.117 26.759 50.468 1.00 23.07 226 LEU A C 1
ATOM 1578 O O . LEU A 1 197 ? 34.516 26.737 51.488 1.00 22.48 226 LEU A O 1
ATOM 1583 N N . LYS A 1 198 ? 34.543 26.387 49.289 1.00 20.92 227 LYS A N 1
ATOM 1584 C CA . LYS A 1 198 ? 33.140 25.850 49.205 1.00 21.23 227 LYS A CA 1
ATOM 1585 C C . LYS A 1 198 ? 33.211 24.721 48.248 1.00 20.64 227 LYS A C 1
ATOM 1586 O O . LYS A 1 198 ? 33.897 24.782 47.256 1.00 22.29 227 LYS A O 1
ATOM 1592 N N . PRO A 1 199 ? 32.425 23.691 48.420 1.00 22.07 228 PRO A N 1
ATOM 1593 C CA . PRO A 1 199 ? 32.383 22.720 47.311 1.00 23.49 228 PRO A CA 1
ATOM 1594 C C . PRO A 1 199 ? 31.796 23.410 46.091 1.00 21.08 228 PRO A C 1
ATOM 1595 O O . PRO A 1 199 ? 30.947 24.328 46.225 1.00 21.22 228 PRO A O 1
ATOM 1599 N N . GLN A 1 200 ? 32.189 23.018 44.912 1.00 20.90 229 GLN A N 1
ATOM 1600 C CA . GLN A 1 200 ? 31.760 23.656 43.704 1.00 20.12 229 GLN A CA 1
ATOM 1601 C C . GLN A 1 200 ? 30.444 23.004 43.218 1.00 21.35 229 GLN A C 1
ATOM 1602 O O . GLN A 1 200 ? 30.390 22.379 42.173 1.00 20.40 229 GLN A O 1
ATOM 1608 N N . VAL A 1 201 ? 29.446 23.235 44.038 1.00 22.99 230 VAL A N 1
ATOM 1609 C CA . VAL A 1 201 ? 28.048 22.787 43.835 1.00 21.50 230 VAL A CA 1
ATOM 1610 C C . VAL A 1 201 ? 27.161 23.991 44.079 1.00 23.37 230 VAL A C 1
ATOM 1611 O O . VAL A 1 201 ? 27.498 24.875 44.851 1.00 25.22 230 VAL A O 1
ATOM 1615 N N . THR A 1 202 ? 25.956 23.977 43.491 1.00 21.67 231 THR A N 1
ATOM 1616 C CA . THR A 1 202 ? 24.965 25.020 43.656 1.00 21.89 231 THR A CA 1
ATOM 1617 C C . THR A 1 202 ? 24.058 24.573 44.845 1.00 23.07 231 THR A C 1
ATOM 1618 O O . THR A 1 202 ? 23.263 23.677 44.746 1.00 23.59 231 THR A O 1
ATOM 1622 N N . PHE A 1 203 ? 24.340 25.122 46.032 1.00 22.30 232 PHE A N 1
ATOM 1623 C CA . PHE A 1 203 ? 23.500 24.857 47.198 1.00 24.63 232 PHE A CA 1
ATOM 1624 C C . PHE A 1 203 ? 22.067 25.374 46.984 1.00 27.00 232 PHE A C 1
ATOM 1625 O O . PHE A 1 203 ? 21.810 26.206 46.172 1.00 25.13 232 PHE A O 1
ATOM 1633 N N . PHE A 1 204 ? 21.132 24.807 47.804 1.00 26.65 233 PHE A N 1
ATOM 1634 C CA . PHE A 1 204 ? 19.768 25.467 47.934 1.00 27.36 233 PHE A CA 1
ATOM 1635 C C . PHE A 1 204 ? 19.953 26.977 48.162 1.00 31.07 233 PHE A C 1
ATOM 1636 O O . PHE A 1 204 ? 20.605 27.392 49.120 1.00 29.24 233 PHE A O 1
ATOM 1644 N N . GLY A 1 205 ? 19.194 27.731 47.414 1.00 30.41 234 GLY A N 1
ATOM 1645 C CA . GLY A 1 205 ? 19.226 29.155 47.483 1.00 32.73 234 GLY A CA 1
ATOM 1646 C C . GLY A 1 205 ? 20.237 29.861 46.626 1.00 35.33 234 GLY A C 1
ATOM 1647 O O . GLY A 1 205 ? 20.101 31.082 46.412 1.00 37.00 234 GLY A O 1
ATOM 1648 N N . ASP A 1 206 ? 21.300 29.144 46.179 1.00 28.61 235 ASP A N 1
ATOM 1649 C CA . ASP A 1 206 ? 22.112 29.690 45.151 1.00 2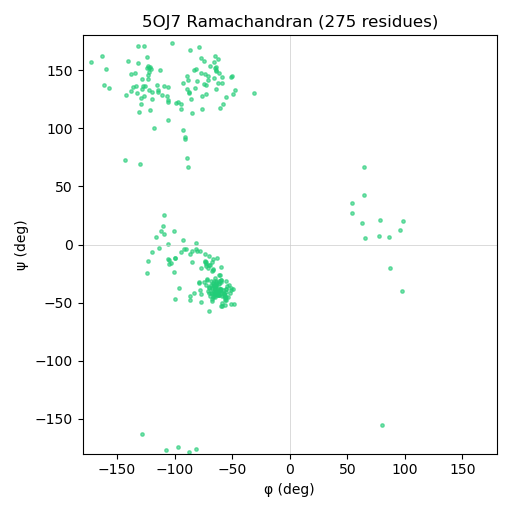8.17 235 ASP A CA 1
ATOM 1650 C C . ASP A 1 206 ? 21.333 29.459 43.831 1.00 28.82 235 ASP A C 1
ATOM 1651 O O . ASP A 1 206 ? 20.331 28.708 43.684 1.00 29.28 235 ASP A O 1
ATOM 1656 N N . THR A 1 207 ? 21.877 30.105 42.823 1.00 29.57 236 THR A N 1
ATOM 1657 C CA . THR A 1 207 ? 21.423 29.977 41.435 1.00 28.56 236 THR A CA 1
ATOM 1658 C C . THR A 1 207 ? 22.577 29.566 40.545 1.00 27.80 236 THR A C 1
ATOM 1659 O O . THR A 1 207 ? 23.732 29.957 40.709 1.00 28.65 236 THR A O 1
ATOM 1663 N N . VAL A 1 208 ? 22.203 28.890 39.485 1.00 24.93 237 VAL A N 1
ATOM 1664 C CA . VAL A 1 208 ? 23.146 28.501 38.494 1.00 23.83 237 VAL A CA 1
ATOM 1665 C C . VAL A 1 208 ? 23.497 29.779 37.680 1.00 25.34 237 VAL A C 1
ATOM 1666 O O . VAL A 1 208 ? 22.637 30.577 37.338 1.00 25.23 237 VAL A O 1
ATOM 1670 N N . ASN A 1 209 ? 24.800 29.879 37.413 1.00 25.07 238 ASN A N 1
ATOM 1671 C CA . ASN A 1 209 ? 25.377 30.961 36.589 1.00 27.04 238 ASN A CA 1
ATOM 1672 C C . ASN A 1 209 ? 24.661 31.160 35.303 1.00 25.71 238 ASN A C 1
ATOM 1673 O O . ASN A 1 209 ? 24.354 30.190 34.605 1.00 25.15 238 ASN A O 1
ATOM 1678 N N . ARG A 1 210 ? 24.287 32.412 34.997 1.00 25.02 239 ARG A N 1
ATOM 1679 C CA . ARG A 1 210 ? 23.428 32.666 33.818 1.00 26.70 239 ARG A CA 1
ATOM 1680 C C . ARG A 1 210 ? 24.046 32.386 32.494 1.00 25.37 239 ARG A C 1
ATOM 1681 O O . ARG A 1 210 ? 23.343 31.964 31.594 1.00 26.37 239 ARG A O 1
ATOM 1689 N N . GLY A 1 211 ? 25.315 32.640 32.388 1.00 26.40 240 GLY A N 1
ATOM 1690 C CA . GLY A 1 211 ? 26.018 32.267 31.171 1.00 27.03 240 GLY A CA 1
ATOM 1691 C C . GLY A 1 211 ? 26.077 30.791 30.941 1.00 25.21 240 GLY A C 1
ATOM 1692 O O . GLY A 1 211 ? 25.840 30.346 29.892 1.00 26.29 240 GLY A O 1
ATOM 1693 N N . PHE A 1 212 ? 26.218 30.019 32.022 1.00 26.30 241 PHE A N 1
ATOM 1694 C CA . PHE A 1 212 ? 26.215 28.598 31.909 1.00 24.47 241 PHE A CA 1
ATOM 1695 C C . PHE A 1 212 ? 24.873 28.129 31.504 1.00 22.13 241 PHE A C 1
ATOM 1696 O O . PHE A 1 212 ? 24.818 27.280 30.587 1.00 23.67 241 PHE A O 1
ATOM 1704 N N . VAL A 1 213 ? 23.816 28.592 32.154 1.00 22.21 242 VAL A N 1
ATOM 1705 C CA . VAL A 1 213 ? 22.503 28.194 31.736 1.00 24.20 242 VAL A CA 1
ATOM 1706 C C . VAL A 1 213 ? 22.192 28.467 30.261 1.00 24.00 242 VAL A C 1
ATOM 1707 O O . VAL A 1 213 ? 21.751 27.638 29.513 1.00 22.13 242 VAL A O 1
ATOM 1711 N N . PHE A 1 214 ? 22.579 29.685 29.854 1.00 24.26 243 PHE A N 1
ATOM 1712 C CA . PHE A 1 214 ? 22.441 30.076 28.441 1.00 25.18 243 PHE A CA 1
ATOM 1713 C C . PHE A 1 214 ? 23.180 29.120 27.484 1.00 24.20 243 PHE A C 1
ATOM 1714 O O . PHE A 1 214 ? 22.614 28.756 26.464 1.00 24.09 243 PHE A O 1
ATOM 1722 N N . SER A 1 215 ? 24.403 28.734 27.894 1.00 25.53 244 SER A N 1
ATOM 1723 C CA . SER A 1 215 ? 25.141 27.830 27.050 1.00 25.87 244 SER A CA 1
ATOM 1724 C C . SER A 1 215 ? 24.492 26.446 26.889 1.00 23.99 244 SER A C 1
ATOM 1725 O O . SER A 1 215 ? 24.604 25.780 25.871 1.00 25.73 244 SER A O 1
ATOM 1728 N N . ILE A 1 216 ? 23.874 25.963 27.984 1.00 24.33 245 ILE A N 1
ATOM 1729 C CA . ILE A 1 216 ? 23.061 24.735 27.835 1.00 24.15 245 ILE A CA 1
ATOM 1730 C C . ILE A 1 216 ? 21.853 24.887 26.966 1.00 24.28 245 ILE A C 1
ATOM 1731 O O . ILE A 1 216 ? 21.548 23.994 26.113 1.00 24.16 245 ILE A O 1
ATOM 1736 N N . TYR A 1 217 ? 21.121 25.954 27.122 1.00 23.53 246 TYR A N 1
ATOM 1737 C CA . TYR A 1 217 ? 20.072 26.220 26.203 1.00 24.58 246 TYR A CA 1
ATOM 1738 C C . TYR A 1 217 ? 20.576 26.268 24.726 1.00 26.28 246 TYR A C 1
ATOM 1739 O O . TYR A 1 217 ? 19.847 25.822 23.820 1.00 26.05 246 TYR A O 1
ATOM 1748 N N . GLU A 1 218 ? 21.754 26.826 24.520 1.00 26.07 247 GLU A N 1
ATOM 1749 C CA . GLU A 1 218 ? 22.237 26.817 23.159 1.00 26.80 247 GLU A CA 1
ATOM 1750 C C . GLU A 1 218 ? 22.373 25.421 22.625 1.00 25.91 247 GLU A C 1
ATOM 1751 O O . GLU A 1 218 ? 22.175 25.146 21.421 1.00 27.37 247 GLU A O 1
ATOM 1757 N N . GLN A 1 219 ? 22.818 24.464 23.477 1.00 26.54 248 GLN A N 1
ATOM 1758 C CA . GLN A 1 219 ? 22.930 23.086 23.033 1.00 28.72 248 GLN A CA 1
ATOM 1759 C C . GLN A 1 219 ? 21.638 22.486 22.692 1.00 27.81 248 GLN A C 1
ATOM 1760 O O . GLN A 1 219 ? 21.539 21.701 21.796 1.00 29.30 248 GLN A O 1
ATOM 1766 N N . MET A 1 220 ? 20.568 22.828 23.399 1.00 24.65 249 MET A N 1
ATOM 1767 C CA . MET A 1 220 ? 19.284 22.377 23.061 1.00 25.34 249 MET A CA 1
ATOM 1768 C C . MET A 1 220 ? 18.712 22.736 21.703 1.00 26.70 249 MET A C 1
ATOM 1769 O O . MET A 1 220 ? 17.884 21.986 21.165 1.00 26.88 249 MET A O 1
ATOM 1774 N N . LYS A 1 221 ? 19.196 23.862 21.160 1.00 26.75 250 LYS A N 1
ATOM 1775 C CA . LYS A 1 221 ? 18.641 24.363 19.878 1.00 28.73 250 LYS A CA 1
ATOM 1776 C C . LYS A 1 221 ? 18.935 23.496 18.753 1.00 31.58 250 LYS A C 1
ATOM 1777 O O . LYS A 1 221 ? 18.146 23.512 17.819 1.00 34.52 250 LYS A O 1
ATOM 1783 N N . GLN A 1 222 ? 19.951 22.650 18.855 1.00 30.59 251 GLN A N 1
ATOM 1784 C CA . GLN A 1 222 ? 20.234 21.678 17.851 1.00 36.10 251 GLN A CA 1
ATOM 1785 C C . GLN A 1 222 ? 19.667 20.305 18.037 1.00 32.46 251 GLN A C 1
ATOM 1786 O O . GLN A 1 222 ? 19.873 19.438 17.218 1.00 36.90 251 GLN A O 1
ATOM 1792 N N . ALA A 1 223 ? 19.024 20.004 19.200 1.00 25.40 252 ALA A N 1
ATOM 1793 C CA . ALA A 1 223 ? 18.479 18.731 19.409 1.00 23.07 252 ALA A CA 1
ATOM 1794 C C . ALA A 1 223 ? 17.204 18.505 18.706 1.00 25.61 252 ALA A C 1
ATOM 1795 O O . ALA A 1 223 ? 16.489 19.507 18.301 1.00 28.20 252 ALA A O 1
ATOM 1797 N N . ASP A 1 224 ? 16.838 17.253 18.529 1.00 25.15 253 ASP A N 1
ATOM 1798 C CA . ASP A 1 224 ? 15.565 16.943 17.959 1.00 29.04 253 ASP A CA 1
ATOM 1799 C C . ASP A 1 224 ? 14.608 16.221 18.802 1.00 26.47 253 ASP A C 1
ATOM 1800 O O . ASP A 1 224 ? 13.501 15.837 18.364 1.00 26.79 253 ASP A O 1
ATOM 1805 N N . ALA A 1 225 ? 14.979 16.025 20.109 1.00 23.57 254 ALA A N 1
ATOM 1806 C CA . ALA A 1 225 ? 14.111 15.298 21.018 1.00 23.21 254 ALA A CA 1
ATOM 1807 C C . ALA A 1 225 ? 14.778 15.456 22.437 1.00 22.68 254 ALA A C 1
ATOM 1808 O O . ALA A 1 225 ? 16.020 15.751 22.484 1.00 23.92 254 ALA A O 1
ATOM 1810 N N . MET A 1 226 ? 13.962 15.292 23.466 1.00 21.08 255 MET A N 1
ATOM 1811 C CA . MET A 1 226 ? 14.476 15.296 24.838 1.00 20.24 255 MET A CA 1
ATOM 1812 C C . MET A 1 226 ? 14.083 14.049 25.596 1.00 21.33 255 MET A C 1
ATOM 1813 O O . MET A 1 226 ? 12.923 13.648 25.551 1.00 20.69 255 MET A O 1
ATOM 1818 N N . LEU A 1 227 ? 15.077 13.463 26.349 1.00 20.25 256 LEU A N 1
ATOM 1819 C CA . LEU A 1 227 ? 14.780 12.311 27.243 1.00 18.89 256 LEU A CA 1
ATOM 1820 C C . LEU A 1 227 ? 15.153 12.802 28.633 1.00 19.58 256 LEU A C 1
ATOM 1821 O O . LEU A 1 227 ? 16.307 13.286 28.821 1.00 20.35 256 LEU A O 1
ATOM 1826 N N . ILE A 1 228 ? 14.287 12.618 29.600 1.00 18.14 257 ILE A N 1
ATOM 1827 C CA . ILE A 1 228 ? 14.613 12.879 31.008 1.00 18.65 257 ILE A CA 1
ATOM 1828 C C . ILE A 1 228 ? 14.665 11.523 31.760 1.00 19.84 257 ILE A C 1
ATOM 1829 O O . ILE A 1 228 ? 13.808 10.631 31.506 1.00 20.58 257 ILE A O 1
ATOM 1834 N N . VAL A 1 229 ? 15.745 11.285 32.484 1.00 18.49 258 VAL A N 1
ATOM 1835 C CA . VAL A 1 229 ? 16.046 10.026 33.171 1.00 19.05 258 VAL A CA 1
ATOM 1836 C C . VAL A 1 229 ? 16.194 10.304 34.633 1.00 18.00 258 VAL A C 1
ATOM 1837 O O . VAL A 1 229 ? 17.114 11.035 35.037 1.00 18.19 258 VAL A O 1
ATOM 1841 N N . GLY A 1 230 ? 15.304 9.738 35.489 1.00 17.90 259 GLY A N 1
ATOM 1842 C CA . GLY A 1 230 ? 15.584 9.811 36.940 1.00 17.93 259 GLY A CA 1
ATOM 1843 C C . GLY A 1 230 ? 15.609 11.161 37.566 1.00 18.25 259 GLY A C 1
ATOM 1844 O O . GLY A 1 230 ? 16.430 11.470 38.446 1.00 17.60 259 GLY A O 1
ATOM 1845 N N . SER A 1 231 ? 14.638 12.000 37.190 1.00 18.55 260 SER A N 1
ATOM 1846 C CA . SER A 1 231 ? 14.362 13.303 37.912 1.00 18.23 260 SER A CA 1
ATOM 1847 C C . SER A 1 231 ? 12.848 13.485 38.103 1.00 18.32 260 SER A C 1
ATOM 1848 O O . SER A 1 231 ? 12.146 13.367 37.152 1.00 21.37 260 SER A O 1
ATOM 1851 N N . SER A 1 232 ? 12.492 13.901 39.298 1.00 19.95 261 SER A N 1
ATOM 1852 C CA . SER A 1 232 ? 11.134 14.296 39.561 1.00 19.73 261 SER A CA 1
ATOM 1853 C C . SER A 1 232 ? 10.824 15.662 38.892 1.00 21.26 261 SER A C 1
ATOM 1854 O O . SER A 1 232 ? 9.645 16.004 38.773 1.00 21.18 261 SER A O 1
ATOM 1857 N N . LEU A 1 233 ? 11.828 16.419 38.532 1.00 20.26 262 LEU A N 1
ATOM 1858 C CA . LEU A 1 233 ? 11.712 17.754 37.995 1.00 21.27 262 LEU A CA 1
ATOM 1859 C C . LEU A 1 233 ? 10.895 18.670 38.882 1.00 21.60 262 LEU A C 1
ATOM 1860 O O . LEU A 1 233 ? 10.357 19.671 38.363 1.00 23.29 262 LEU A O 1
ATOM 1865 N N . GLN A 1 234 ? 10.869 18.393 40.147 1.00 21.88 263 GLN A N 1
ATOM 1866 C CA . GLN A 1 234 ? 10.161 19.299 41.101 1.00 25.60 263 GLN A CA 1
ATOM 1867 C C . GLN A 1 234 ? 10.979 20.478 41.368 1.00 25.63 263 GLN A C 1
ATOM 1868 O O . GLN A 1 234 ? 10.372 21.568 41.657 1.00 28.23 263 GLN A O 1
ATOM 1874 N N . VAL A 1 235 ? 12.248 20.495 41.156 1.00 20.73 264 VAL A N 1
ATOM 1875 C CA . VAL A 1 235 ? 13.124 21.684 41.365 1.00 20.24 264 VAL A CA 1
ATOM 1876 C C . VAL A 1 235 ? 13.258 22.422 40.031 1.00 21.57 264 VAL A C 1
ATOM 1877 O O . VAL A 1 235 ? 13.476 21.791 38.932 1.00 20.97 264 VAL A O 1
ATOM 1881 N N . TYR A 1 236 ? 12.824 23.705 40.067 1.00 23.70 265 TYR A N 1
ATOM 1882 C CA . TYR A 1 236 ? 12.720 24.572 38.854 1.00 24.79 265 TYR A CA 1
ATOM 1883 C C . TYR A 1 236 ? 14.032 24.539 38.028 1.00 22.62 265 TYR A C 1
ATOM 1884 O O . TYR A 1 236 ? 13.938 24.511 36.815 1.00 21.21 265 TYR A O 1
ATOM 1893 N N . SER A 1 237 ? 15.159 24.515 38.697 1.00 21.33 266 SER A N 1
ATOM 1894 C CA . SER A 1 237 ? 16.398 24.495 38.004 1.00 21.98 266 SER A CA 1
ATOM 1895 C C . SER A 1 237 ? 16.471 23.396 36.931 1.00 20.39 266 SER A C 1
ATOM 1896 O O . SER A 1 237 ? 17.063 23.577 35.855 1.00 21.10 266 SER A O 1
ATOM 1899 N N . GLY A 1 238 ? 15.929 22.226 37.201 1.00 20.25 267 GLY A N 1
ATOM 1900 C CA . GLY A 1 238 ? 15.804 21.255 36.208 1.00 19.44 267 GLY A CA 1
ATOM 1901 C C . GLY A 1 238 ? 14.592 21.332 35.267 1.00 19.71 267 GLY A C 1
ATOM 1902 O O . GLY A 1 238 ? 14.664 21.118 34.126 1.00 21.18 267 GLY A O 1
ATOM 1903 N N . TYR A 1 239 ? 13.422 21.645 35.858 1.00 19.17 268 TYR A N 1
ATOM 1904 C CA . TYR A 1 239 ? 12.137 21.653 35.119 1.00 21.61 268 TYR A CA 1
ATOM 1905 C C . TYR A 1 239 ? 12.226 22.715 33.964 1.00 19.27 268 TYR A C 1
ATOM 1906 O O . TYR A 1 239 ? 11.661 22.473 32.945 1.00 20.83 268 TYR A O 1
ATOM 1915 N N . ARG A 1 240 ? 12.927 23.797 34.177 1.00 20.97 269 ARG A N 1
ATOM 1916 C CA . ARG A 1 240 ? 13.034 24.805 33.099 1.00 22.24 269 ARG A CA 1
ATOM 1917 C C . ARG A 1 240 ? 13.546 24.225 31.825 1.00 23.99 269 ARG A C 1
ATOM 1918 O O . ARG A 1 240 ? 13.149 24.684 30.707 1.00 23.27 269 ARG A O 1
ATOM 1926 N N . PHE A 1 241 ? 14.422 23.189 31.834 1.00 21.75 270 PHE A N 1
ATOM 1927 C CA . PHE A 1 241 ? 14.795 22.637 30.582 1.00 21.43 270 PHE A CA 1
ATOM 1928 C C . PHE A 1 241 ? 13.725 21.830 29.875 1.00 22.31 270 PHE A C 1
ATOM 1929 O O . PHE A 1 241 ? 13.672 21.758 28.641 1.00 22.73 270 PHE A O 1
ATOM 1937 N N . ALA A 1 242 ? 12.808 21.161 30.593 1.00 20.58 271 ALA A N 1
ATOM 1938 C CA . ALA A 1 242 ? 11.705 20.531 29.956 1.00 21.28 271 ALA A CA 1
ATOM 1939 C C . ALA A 1 242 ? 10.775 21.674 29.398 1.00 22.43 271 ALA A C 1
ATOM 1940 O O . ALA A 1 242 ? 10.216 21.468 28.275 1.00 23.60 271 ALA A O 1
ATOM 1942 N N . LEU A 1 243 ? 10.580 22.711 30.155 1.00 24.29 272 LEU A N 1
ATOM 1943 C CA . LEU A 1 243 ? 9.805 23.827 29.601 1.00 25.14 272 LEU A CA 1
ATOM 1944 C C . LEU A 1 243 ? 10.418 24.347 28.322 1.00 26.50 272 LEU A C 1
ATOM 1945 O O . LEU A 1 243 ? 9.654 24.563 27.313 1.00 26.57 272 LEU A O 1
ATOM 1950 N N . ASN A 1 244 ? 11.720 24.500 28.326 1.00 26.62 273 ASN A N 1
ATOM 1951 C CA . ASN A 1 244 ? 12.443 24.934 27.084 1.00 28.13 273 ASN A CA 1
ATOM 1952 C C . ASN A 1 244 ? 12.228 23.954 25.949 1.00 27.49 273 ASN A C 1
ATOM 1953 O O . ASN A 1 244 ? 12.061 24.327 24.709 1.00 27.18 273 ASN A O 1
ATOM 1958 N N . ALA A 1 245 ? 12.228 22.638 26.169 1.00 24.29 274 ALA A N 1
ATOM 1959 C CA . ALA A 1 245 ? 11.999 21.691 25.093 1.00 25.06 274 ALA A CA 1
ATOM 1960 C C . ALA A 1 245 ? 10.663 21.896 24.504 1.00 25.52 274 ALA A C 1
ATOM 1961 O O . ALA A 1 245 ? 10.468 21.798 23.301 1.00 26.20 274 ALA A O 1
ATOM 1963 N N . LYS A 1 246 ? 9.671 22.192 25.342 1.00 24.80 275 LYS A N 1
ATOM 1964 C CA . LYS A 1 246 ? 8.311 22.361 24.838 1.00 29.93 275 LYS A CA 1
ATOM 1965 C C . LYS A 1 246 ? 8.268 23.649 24.059 1.00 28.31 275 LYS A C 1
ATOM 1966 O O . LYS A 1 246 ? 7.621 23.650 22.962 1.00 31.32 275 LYS A O 1
ATOM 1972 N N . GLU A 1 247 ? 8.895 24.689 24.483 1.00 28.20 276 GLU A N 1
ATOM 1973 C CA . GLU A 1 247 ? 8.959 25.917 23.637 1.00 34.89 276 GLU A CA 1
ATOM 1974 C C . GLU A 1 247 ? 9.651 25.688 22.309 1.00 33.97 276 GLU A C 1
ATOM 1975 O O . GLU A 1 247 ? 9.293 26.334 21.277 1.00 32.40 276 GLU A O 1
ATOM 1981 N N . LEU A 1 248 ? 10.627 24.780 22.265 1.00 30.62 277 LEU A N 1
ATOM 1982 C CA . LEU A 1 248 ? 11.292 24.424 21.002 1.00 30.05 277 LEU A CA 1
ATOM 1983 C C . LEU A 1 248 ? 10.486 23.406 20.161 1.00 31.69 277 LEU A C 1
ATOM 1984 O O . LEU A 1 248 ? 10.961 22.875 19.136 1.00 32.49 277 LEU A O 1
ATOM 1989 N N . HIS A 1 249 ? 9.327 23.013 20.631 1.00 31.97 278 HIS A N 1
ATOM 1990 C CA . HIS A 1 249 ? 8.520 21.954 20.062 1.00 33.45 278 HIS A CA 1
ATOM 1991 C C . HIS A 1 249 ? 9.268 20.594 19.889 1.00 34.91 278 HIS A C 1
ATOM 1992 O O . HIS A 1 249 ? 9.070 19.923 18.867 1.00 32.74 278 HIS A O 1
ATOM 1999 N N . LEU A 1 250 ? 10.178 20.246 20.828 1.00 32.11 279 LEU A N 1
ATOM 2000 C CA . LEU A 1 250 ? 10.813 18.972 20.802 1.00 29.79 279 LEU A CA 1
ATOM 2001 C C . LEU A 1 250 ? 9.867 17.906 21.428 1.00 30.28 279 LEU A C 1
ATOM 2002 O O . LEU A 1 250 ? 9.283 18.141 22.497 1.00 30.70 279 LEU A O 1
ATOM 2007 N N . PRO A 1 251 ? 9.795 16.719 20.904 1.00 27.51 280 PRO A N 1
ATOM 2008 C CA . PRO A 1 251 ? 9.122 15.615 21.606 1.00 27.06 280 PRO A CA 1
ATOM 2009 C C . PRO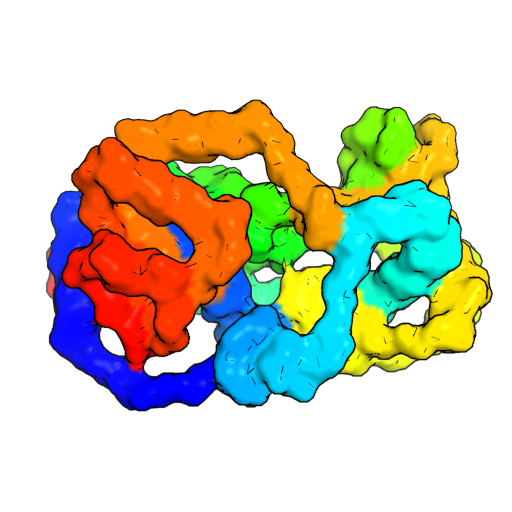 A 1 251 ? 9.946 15.283 22.908 1.00 24.03 280 PRO A C 1
ATOM 2010 O O . PRO A 1 251 ? 11.200 15.345 22.868 1.00 22.74 280 PRO A O 1
ATOM 2014 N N . ILE A 1 252 ? 9.172 14.947 23.931 1.00 23.60 281 ILE A N 1
ATOM 2015 C CA . ILE A 1 252 ? 9.758 14.671 25.248 1.00 22.41 281 ILE A CA 1
ATOM 2016 C C . ILE A 1 252 ? 9.386 13.279 25.712 1.00 22.97 281 ILE A C 1
ATOM 2017 O O . ILE A 1 252 ? 8.198 12.858 25.624 1.00 23.91 281 ILE A O 1
ATOM 2022 N N . ALA A 1 253 ? 10.385 12.515 26.195 1.00 22.84 282 ALA A N 1
ATOM 2023 C CA . ALA A 1 253 ? 10.187 11.207 26.785 1.00 22.26 282 ALA A CA 1
ATOM 2024 C C . ALA A 1 253 ? 10.726 11.231 28.174 1.00 22.47 282 ALA A C 1
ATOM 2025 O O . ALA A 1 253 ? 11.692 11.951 28.453 1.00 21.69 282 ALA A O 1
ATOM 2027 N N . ILE A 1 254 ? 10.184 10.410 29.059 1.00 21.98 283 ILE A N 1
ATOM 2028 C CA . ILE A 1 254 ? 10.592 10.360 30.448 1.00 20.21 283 ILE A CA 1
ATOM 2029 C C . ILE A 1 254 ? 10.798 8.913 30.835 1.00 21.68 283 ILE A C 1
ATOM 2030 O O . ILE A 1 254 ? 9.914 8.040 30.572 1.00 22.98 283 ILE A O 1
ATOM 2035 N N . LEU A 1 255 ? 11.906 8.550 31.436 1.00 20.16 284 LEU A N 1
ATOM 2036 C CA . LEU A 1 255 ? 12.190 7.240 32.018 1.00 20.02 284 LEU A CA 1
ATOM 2037 C C . LEU A 1 255 ? 12.410 7.492 33.481 1.00 21.08 284 LEU A C 1
ATOM 2038 O O . LEU A 1 255 ? 13.437 8.073 33.909 1.00 18.93 284 LEU A O 1
ATOM 2043 N N . ASN A 1 256 ? 11.391 7.223 34.306 1.00 22.34 285 ASN A N 1
ATOM 2044 C CA . ASN A 1 256 ? 11.398 7.596 35.701 1.00 20.97 285 ASN A CA 1
ATOM 2045 C C . ASN A 1 256 ? 10.348 6.765 36.440 1.00 23.29 285 ASN A C 1
ATOM 2046 O O . ASN A 1 256 ? 9.211 6.721 35.955 1.00 24.81 285 ASN A O 1
ATOM 2051 N N . ILE A 1 257 ? 10.736 6.312 37.594 1.00 21.70 286 ILE A N 1
ATOM 2052 C CA . ILE A 1 257 ? 9.789 5.408 38.378 1.00 24.87 286 ILE A CA 1
ATOM 2053 C C . ILE A 1 257 ? 8.677 6.296 38.831 1.00 26.60 286 ILE A C 1
ATOM 2054 O O . ILE A 1 257 ? 7.489 5.844 38.541 1.00 29.39 286 ILE A O 1
ATOM 2059 N N . GLY A 1 258 ? 8.885 7.367 39.548 1.00 24.90 287 GLY A N 1
ATOM 2060 C CA . GLY A 1 258 ? 7.697 8.128 40.031 1.00 28.24 287 GLY A CA 1
ATOM 2061 C C . GLY A 1 258 ? 7.141 9.196 39.088 1.00 26.77 287 GLY A C 1
ATOM 2062 O O . GLY A 1 258 ? 7.543 9.310 37.942 1.00 23.36 287 GLY A O 1
ATOM 2063 N N . PRO A 1 259 ? 6.120 9.891 39.501 1.00 25.16 288 PRO A N 1
ATOM 2064 C CA . PRO A 1 259 ? 5.609 11.019 38.804 1.00 26.18 288 PRO A CA 1
ATOM 2065 C C . PRO A 1 259 ? 6.666 12.105 38.702 1.00 25.35 288 PRO A C 1
ATOM 2066 O O . PRO A 1 259 ? 7.531 12.298 39.597 1.00 24.62 288 PRO A O 1
ATOM 2070 N N . THR A 1 260 ? 6.600 12.828 37.595 1.00 23.90 289 THR A N 1
ATOM 2071 C CA . THR A 1 260 ? 7.443 14.016 37.414 1.00 21.38 289 THR A CA 1
ATOM 2072 C C . THR A 1 260 ? 6.564 15.203 37.118 1.00 21.77 289 THR A C 1
ATOM 2073 O O . THR A 1 260 ? 5.462 15.082 36.548 1.00 22.85 289 THR A O 1
ATOM 2077 N N . ARG A 1 261 ? 7.183 16.369 37.327 1.00 21.56 290 ARG A N 1
ATOM 2078 C CA . ARG A 1 261 ? 6.457 17.592 37.031 1.00 21.96 290 ARG A CA 1
ATOM 2079 C C . ARG A 1 261 ? 6.227 17.792 35.550 1.00 24.89 290 ARG A C 1
ATOM 2080 O O . ARG A 1 261 ? 5.338 18.587 35.146 1.00 27.74 290 ARG A O 1
ATOM 2088 N N . ALA A 1 262 ? 6.962 17.095 34.680 1.00 22.35 291 ALA A N 1
ATOM 2089 C CA . ALA A 1 262 ? 6.781 17.214 33.241 1.00 22.17 291 ALA A CA 1
ATOM 2090 C C . ALA A 1 262 ? 5.978 16.109 32.608 1.00 23.30 291 ALA A C 1
ATOM 2091 O O . ALA A 1 262 ? 5.931 15.958 31.361 1.00 24.46 291 ALA A O 1
ATOM 2093 N N . ASP A 1 263 ? 5.298 15.261 33.410 1.00 23.80 292 ASP A N 1
ATOM 2094 C CA . ASP A 1 263 ? 4.498 14.197 32.855 1.00 24.83 292 ASP A CA 1
ATOM 2095 C C . ASP A 1 263 ? 3.441 14.599 31.783 1.00 25.48 292 ASP A C 1
ATOM 2096 O O . ASP A 1 263 ? 3.236 13.891 30.828 1.00 26.37 292 ASP A O 1
ATOM 2101 N N . HIS A 1 264 ? 2.907 15.766 32.020 1.00 27.39 293 HIS A N 1
ATOM 2102 C CA A HIS A 1 264 ? 1.898 16.426 31.157 0.50 28.03 293 HIS A CA 1
ATOM 2103 C CA B HIS A 1 264 ? 1.877 16.249 31.129 0.50 27.86 293 HIS A CA 1
ATOM 2104 C C . HIS A 1 264 ? 2.456 16.797 29.820 1.00 28.06 293 HIS A C 1
ATOM 2105 O O . HIS A 1 264 ? 1.697 16.982 28.857 1.00 27.52 293 HIS A O 1
ATOM 2118 N N . LEU A 1 265 ? 3.776 16.875 29.748 1.00 27.57 294 LEU A N 1
ATOM 2119 C CA . LEU A 1 265 ? 4.498 17.368 28.529 1.00 25.22 294 LEU A CA 1
ATOM 2120 C C . LEU A 1 265 ? 5.033 16.225 27.691 1.00 26.94 294 LEU A C 1
ATOM 2121 O O . LEU A 1 265 ? 5.427 16.453 26.581 1.00 25.77 294 LEU A O 1
ATOM 2126 N N . ALA A 1 266 ? 5.034 15.025 28.177 1.00 24.22 295 ALA A N 1
ATOM 2127 C CA . ALA A 1 266 ? 5.712 13.879 27.553 1.00 25.88 295 ALA A CA 1
ATOM 2128 C C . ALA A 1 266 ? 4.838 13.171 26.580 1.00 28.53 295 ALA A C 1
ATOM 2129 O O . ALA A 1 266 ? 3.695 12.852 26.909 1.00 31.85 295 ALA A O 1
ATOM 2131 N N . LYS A 1 267 ? 5.455 12.754 25.527 1.00 26.97 296 LYS A N 1
ATOM 2132 C CA . LYS A 1 267 ? 4.847 11.869 24.565 1.00 33.65 296 LYS A CA 1
ATOM 2133 C C . LYS A 1 267 ? 4.849 10.395 25.058 1.00 34.30 296 LYS A C 1
ATOM 2134 O O . LYS A 1 267 ? 3.956 9.580 24.766 1.00 34.00 296 LYS A O 1
ATOM 2140 N N . VAL A 1 268 ? 5.884 10.003 25.812 1.00 30.49 297 VAL A N 1
ATOM 2141 C CA . VAL A 1 268 ? 6.163 8.671 26.231 1.00 27.72 297 VAL A CA 1
ATOM 2142 C C . VAL A 1 268 ? 6.711 8.738 27.673 1.00 26.69 297 VAL A C 1
ATOM 2143 O O . VAL A 1 268 ? 7.521 9.611 28.058 1.00 25.44 297 VAL A O 1
ATOM 2147 N N . LYS A 1 269 ? 6.135 7.950 28.552 1.00 27.98 298 LYS A N 1
ATOM 2148 C CA . LYS A 1 269 ? 6.646 7.802 29.908 1.00 27.36 298 LYS A CA 1
ATOM 2149 C C . LYS A 1 269 ? 6.824 6.343 30.286 1.00 32.17 298 LYS A C 1
ATOM 2150 O O . LYS A 1 269 ? 5.883 5.531 30.134 1.00 33.16 298 LYS A O 1
ATOM 2156 N N . VAL A 1 270 ? 8.029 5.917 30.632 1.00 25.84 299 VAL A N 1
ATOM 2157 C CA . VAL A 1 270 ? 8.354 4.581 31.051 1.00 26.08 299 VAL A CA 1
ATOM 2158 C C . VAL A 1 270 ? 8.591 4.584 32.525 1.00 28.14 299 VAL A C 1
ATOM 2159 O O . VAL A 1 270 ? 9.555 5.196 33.055 1.00 25.81 299 VAL A O 1
ATOM 2163 N N . SER A 1 271 ? 7.678 4.047 33.306 1.00 29.38 300 SER A N 1
ATOM 2164 C CA . SER A 1 271 ? 7.849 3.998 34.753 1.00 25.05 300 SER A CA 1
ATOM 2165 C C . SER A 1 271 ? 8.526 2.709 35.149 1.00 30.17 300 SER A C 1
ATOM 2166 O O . SER A 1 271 ? 7.836 1.633 35.358 1.00 32.33 300 SER A O 1
ATOM 2169 N N . ALA A 1 272 ? 9.851 2.712 35.210 1.00 25.96 301 ALA A N 1
ATOM 2170 C CA . ALA A 1 272 ? 10.632 1.542 35.389 1.00 27.58 301 ALA A CA 1
ATOM 2171 C C . ALA A 1 272 ? 12.000 1.997 35.823 1.00 26.64 301 ALA A C 1
ATOM 2172 O O . ALA A 1 272 ? 12.425 3.167 35.587 1.00 25.17 301 ALA A O 1
ATOM 2174 N N . ARG A 1 273 ? 12.734 1.070 36.387 1.00 23.43 302 ARG A N 1
ATOM 2175 C CA . ARG A 1 273 ? 14.158 1.190 36.704 1.00 24.61 302 ARG A CA 1
ATOM 2176 C C . ARG A 1 273 ? 14.977 1.484 35.514 1.00 24.50 302 ARG A C 1
ATOM 2177 O O . ARG A 1 273 ? 14.945 0.771 34.521 1.00 27.00 302 ARG A O 1
ATOM 2185 N N . CYS A 1 274 ? 15.719 2.633 35.523 1.00 22.87 303 CYS A N 1
ATOM 2186 C CA . CYS A 1 274 ? 16.415 2.973 34.309 1.00 24.07 303 CYS A CA 1
ATOM 2187 C C . CYS A 1 274 ? 17.465 2.051 33.854 1.00 26.92 303 CYS A C 1
ATOM 2188 O O . CYS A 1 274 ? 17.717 1.920 32.633 1.00 26.96 303 CYS A O 1
ATOM 2191 N N . GLY A 1 275 ? 18.110 1.432 34.800 1.00 27.07 304 GLY A N 1
ATOM 2192 C CA . GLY A 1 275 ? 19.101 0.441 34.448 1.00 32.28 304 GLY A CA 1
ATOM 2193 C C . GLY A 1 275 ? 18.523 -0.798 33.799 1.00 33.59 304 GLY A C 1
ATOM 2194 O O . GLY A 1 275 ? 19.320 -1.401 32.993 1.00 37.99 304 GLY A O 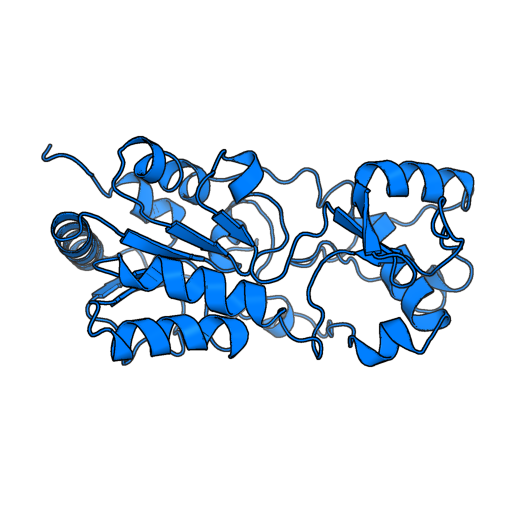1
ATOM 2195 N N . ASP A 1 276 ? 17.233 -1.130 34.003 1.00 31.74 305 ASP A N 1
ATOM 2196 C CA . ASP A 1 276 ? 16.504 -2.289 33.382 1.00 32.83 305 ASP A CA 1
ATOM 2197 C C . ASP A 1 276 ? 16.203 -1.953 31.928 1.00 34.88 305 ASP A C 1
ATOM 2198 O O . ASP A 1 276 ? 16.022 -2.859 31.080 1.00 34.95 305 ASP A O 1
ATOM 2203 N N . VAL A 1 277 ? 15.970 -0.672 31.622 1.00 27.37 306 VAL A N 1
ATOM 2204 C CA . VAL A 1 277 ? 15.429 -0.296 30.368 1.00 25.26 306 VAL A CA 1
ATOM 2205 C C . VAL A 1 277 ? 16.444 0.189 29.380 1.00 26.23 306 VAL A C 1
ATOM 2206 O O . VAL A 1 277 ? 16.421 -0.163 28.225 1.00 27.45 306 VAL A O 1
ATOM 2210 N N . LEU A 1 278 ? 17.364 1.079 29.758 1.00 24.92 307 LEU A N 1
ATOM 2211 C CA . LEU A 1 278 ? 18.346 1.648 28.800 1.00 26.13 307 LEU A CA 1
ATOM 2212 C C . LEU A 1 278 ? 19.186 0.649 28.033 1.00 32.67 307 LEU A C 1
ATOM 2213 O O . LEU A 1 278 ? 19.462 0.906 26.907 1.00 33.02 307 LEU A O 1
ATOM 2218 N N . PRO A 1 279 ? 19.604 -0.458 28.708 1.00 32.28 308 PRO A N 1
ATOM 2219 C CA . PRO A 1 279 ? 20.376 -1.452 27.939 1.00 36.45 308 PRO A CA 1
ATOM 2220 C C . PRO A 1 279 ? 19.627 -2.009 26.792 1.00 37.87 308 PRO A C 1
ATOM 2221 O O . PRO A 1 279 ? 20.290 -2.546 25.880 1.00 39.60 308 PRO A O 1
ATOM 2225 N N . HIS A 1 280 ? 18.297 -1.910 26.772 1.00 34.87 309 HIS A N 1
ATOM 2226 C CA . HIS A 1 280 ? 17.495 -2.451 25.671 1.00 38.40 309 HIS A CA 1
ATOM 2227 C C . HIS A 1 280 ? 17.216 -1.551 24.628 1.00 42.39 309 HIS A C 1
ATOM 2228 O O . HIS A 1 280 ? 16.632 -1.955 23.625 1.00 40.60 309 HIS A O 1
ATOM 2235 N N . ILE A 1 281 ? 17.624 -0.301 24.766 1.00 35.72 310 ILE A N 1
ATOM 2236 C CA . ILE A 1 281 ? 17.289 0.636 23.675 1.00 34.35 310 ILE A CA 1
ATOM 2237 C C . ILE A 1 281 ? 18.447 0.565 22.670 1.00 37.85 310 ILE A C 1
ATOM 2238 O O . ILE A 1 281 ? 19.672 0.697 22.971 1.00 40.65 310 ILE A O 1
ATOM 2243 N N . LEU A 1 282 ? 18.080 0.461 21.400 1.00 37.40 311 LEU A N 1
ATOM 2244 C CA . LEU A 1 282 ? 19.041 0.216 20.355 1.00 36.77 311 LEU A CA 1
ATOM 2245 C C . LEU A 1 282 ? 19.132 1.398 19.493 1.00 37.06 311 LEU A C 1
ATOM 2246 O O . LEU A 1 282 ? 18.127 2.145 19.292 1.00 40.62 311 LEU A O 1
ATOM 2251 N N . LEU A 1 283 ? 20.324 1.572 18.932 1.00 38.62 312 LEU A N 1
ATOM 2252 C CA . LEU A 1 283 ? 20.641 2.723 18.072 1.00 39.65 312 LEU A CA 1
ATOM 2253 C C . LEU A 1 283 ? 20.677 2.253 16.627 1.00 42.92 312 LEU A C 1
ATOM 2254 O O . LEU A 1 283 ? 20.575 3.070 15.748 1.00 40.29 312 LEU A O 1
ATOM 2259 N N . GLN A 1 284 ? 20.782 0.960 16.454 1.00 40.27 313 GLN A N 1
ATOM 2260 C CA . GLN A 1 284 ? 20.754 0.343 15.102 1.00 51.50 313 GLN A CA 1
ATOM 2261 C C . GLN A 1 284 ? 19.710 -0.729 15.182 1.00 51.88 313 GLN A C 1
ATOM 2262 O O . GLN A 1 284 ? 19.756 -1.493 16.136 1.00 45.82 313 GLN A O 1
ATOM 2268 N N . ASP A 1 285 ? 18.809 -0.815 14.181 1.00 57.34 314 ASP A N 1
ATOM 2269 C CA . ASP A 1 285 ? 17.966 -2.010 13.925 1.00 59.11 314 ASP A CA 1
ATOM 2270 C C . ASP A 1 285 ? 18.716 -3.267 14.339 1.00 56.93 314 ASP A C 1
ATOM 2271 O O . ASP A 1 285 ? 19.885 -3.445 13.945 1.00 57.36 314 ASP A O 1
ATOM 2276 N N . GLN A 1 286 ? 18.078 -4.133 15.124 1.00 51.22 315 GLN A N 1
ATOM 2277 C CA . GLN A 1 286 ? 18.589 -5.507 15.292 1.00 48.97 315 GLN A CA 1
ATOM 2278 C C . GLN A 1 286 ? 17.420 -6.420 15.748 1.00 46.47 315 GLN A C 1
ATOM 2279 O O . GLN A 1 286 ? 16.402 -5.905 16.284 1.00 39.37 315 GLN A O 1
#